Protein AF-A0A960JD11-F1 (afdb_monomer_lite)

pLDDT: mean 75.94, std 15.37, range [38.12, 97.06]

Foldseek 3Di:
DVLCVVLVHDPVRVVLQVVQWDWDDDPPDPDIDTAGDDPDLVSRLVSSQSVVVVVPPPPDQPFPADDPVLVVVLVVLVVLLVVLVVVLVVLCVPVVCVCLVVVVVVLVVVVVVLVVVLVVLVVLLVVLVVQLVVLVVVLVPADPDDDPDVCQVVVLVVLVVVLVVLVVVLVVVVVPDPCPDPVNVVSVVVNVLSVVLNVCCVPPVDRSVVVSVVVNVVSVVSSVVSVVSNVVSVVVSVVSVVVVVVSVVVVVVSVVSVVSSVVSVVSNVVSVVSSVVSCVVGRPDDDDPPPDDDPDRRGRDDDPPCVVVVVVVVVVVVVVVVVVVVVVVVVVDDDPDDPVVVCVVPVDDDPDDDDDDDDDDD

Sequence (362 aa):
QRVSAALGLGAEGVSRLAQDLRVAAIPESSLISIELEDEDAQFAAGAVKTVSDFYLRPPAPQTKPLSEDERAEVEVYQKMLEAAREELTQMESESGLKGLAGERNSSDSRASELESEQASIERHVRDAETRLNLLERQAAELPSNVGPRAADRALAERLRALSYELQRQRNGLLTRYEASDPLVRELDLRLSATKEALDRSEVSGGSLAGAVSALHSEIDEQQLLAQADLSRWRTRERELGKAQDALSSKQSRLRRVADRRAELENTISTAEQRLEMLRGAGGIPAAPKLNISVIEPARALPIDRQKPLLYGFAALFALCAALIAALVRDESKKPVAYVADIAAATGAPVLCLAEETHSHVS

Structure (mmCIF, N/CA/C/O backbone):
data_AF-A0A960JD11-F1
#
_entry.id   AF-A0A960JD11-F1
#
loop_
_atom_site.group_PDB
_atom_site.id
_atom_site.type_symbol
_atom_site.label_atom_id
_atom_site.label_alt_id
_atom_site.label_comp_id
_atom_site.label_asym_id
_atom_site.label_entity_id
_atom_site.label_seq_id
_atom_site.pdbx_PDB_ins_code
_atom_site.Cartn_x
_atom_site.Cartn_y
_atom_site.Cartn_z
_atom_site.occupancy
_atom_site.B_iso_or_equiv
_atom_site.auth_seq_id
_atom_site.auth_comp_id
_atom_site.auth_asym_id
_atom_site.auth_atom_id
_atom_site.pdbx_PDB_model_num
ATOM 1 N N . GLN A 1 1 ? -34.621 8.152 63.090 1.00 47.97 1 GLN A N 1
ATOM 2 C CA . GLN A 1 1 ? -35.849 7.322 63.119 1.00 47.97 1 GLN A CA 1
ATOM 3 C C . GLN A 1 1 ? -35.580 5.825 62.926 1.00 47.97 1 GLN A C 1
ATOM 5 O O . GLN A 1 1 ? -35.947 5.056 63.801 1.00 47.97 1 GLN A O 1
ATOM 10 N N . ARG A 1 2 ? -34.927 5.367 61.843 1.00 54.78 2 ARG A N 1
ATOM 11 C CA . ARG A 1 2 ? -34.589 3.929 61.688 1.00 54.78 2 ARG A CA 1
ATOM 12 C C . ARG A 1 2 ? -33.439 3.465 62.592 1.00 54.78 2 ARG A C 1
ATOM 14 O O . ARG A 1 2 ? -33.549 2.424 63.224 1.00 54.78 2 ARG A O 1
ATOM 21 N N . VAL A 1 3 ? -32.394 4.284 62.717 1.00 59.31 3 VAL A N 1
ATOM 22 C CA . VAL A 1 3 ? -31.265 4.046 63.637 1.00 59.31 3 VAL A CA 1
ATOM 23 C C . VAL A 1 3 ? -31.723 4.054 65.102 1.00 59.31 3 VAL A C 1
ATOM 25 O O . VAL A 1 3 ? -31.354 3.179 65.872 1.00 59.31 3 VAL A O 1
ATOM 28 N N . SER A 1 4 ? -32.616 4.976 65.474 1.00 56.97 4 SER A N 1
ATOM 29 C CA . SER A 1 4 ? -33.160 5.067 66.836 1.00 56.97 4 SER A CA 1
ATOM 30 C C . SER A 1 4 ? -34.003 3.857 67.247 1.00 56.97 4 SER A C 1
ATOM 32 O O . SER A 1 4 ? -33.973 3.473 68.408 1.00 56.97 4 SER A O 1
ATOM 34 N N . ALA A 1 5 ? -34.710 3.229 66.300 1.00 61.62 5 ALA A N 1
ATOM 35 C CA . ALA A 1 5 ? -35.448 1.991 66.553 1.00 61.62 5 ALA A CA 1
ATOM 36 C C . ALA A 1 5 ? -34.512 0.783 66.754 1.00 61.62 5 ALA A C 1
ATOM 38 O O . ALA A 1 5 ? -34.803 -0.078 67.575 1.00 61.62 5 ALA A O 1
ATOM 39 N N . ALA A 1 6 ? -33.379 0.738 66.043 1.00 61.34 6 ALA A N 1
ATOM 40 C CA . ALA A 1 6 ? -32.369 -0.313 66.198 1.00 61.34 6 ALA A CA 1
ATOM 41 C C . ALA A 1 6 ? -31.577 -0.194 67.515 1.00 61.34 6 ALA A C 1
ATOM 43 O O . ALA A 1 6 ? -31.144 -1.204 68.058 1.00 61.34 6 ALA A O 1
ATOM 44 N N . LEU A 1 7 ? -31.425 1.027 68.035 1.00 65.19 7 LEU A N 1
ATOM 45 C CA . LEU A 1 7 ? -30.743 1.318 69.302 1.00 65.19 7 LEU A CA 1
ATOM 46 C C . LEU A 1 7 ? -31.689 1.344 70.520 1.00 65.19 7 LEU A C 1
ATOM 48 O O . LEU A 1 7 ? -31.234 1.589 71.631 1.00 65.19 7 LEU A O 1
ATOM 52 N N . GLY A 1 8 ? -32.998 1.120 70.334 1.00 67.25 8 GLY A N 1
ATOM 53 C CA . GLY A 1 8 ? -33.982 1.130 71.426 1.00 67.25 8 GLY A CA 1
ATOM 54 C C . GLY A 1 8 ? -34.197 2.502 72.086 1.00 67.25 8 GLY A C 1
ATOM 55 O O . GLY A 1 8 ? -34.618 2.569 73.238 1.00 67.25 8 GLY A O 1
ATOM 56 N N . LEU A 1 9 ? -33.903 3.599 71.381 1.00 69.19 9 LEU A N 1
ATOM 57 C CA . LEU A 1 9 ? -33.915 4.954 71.938 1.00 69.19 9 LEU A CA 1
ATOM 58 C C . LEU A 1 9 ? -35.305 5.601 71.851 1.00 69.19 9 LEU A C 1
ATOM 60 O O . LEU A 1 9 ? -35.918 5.647 70.782 1.00 69.19 9 LEU A O 1
ATOM 64 N N . GLY A 1 10 ? -35.773 6.167 72.970 1.00 72.62 10 GLY A N 1
ATOM 65 C CA . GLY A 1 10 ? -36.945 7.051 73.015 1.00 72.62 10 GLY A CA 1
ATOM 66 C C . GLY A 1 10 ? -36.685 8.417 72.360 1.00 72.62 10 GLY A C 1
ATOM 67 O O . GLY A 1 10 ? -35.551 8.737 72.009 1.00 72.62 10 GLY A O 1
ATOM 68 N N . ALA A 1 11 ? -37.723 9.250 72.210 1.00 66.81 11 ALA A N 1
ATOM 69 C CA . ALA A 1 11 ? -37.648 10.534 71.494 1.00 66.81 11 ALA A CA 1
ATOM 70 C C . ALA A 1 11 ? -36.543 11.483 72.011 1.00 66.81 11 ALA A C 1
ATOM 72 O O . ALA A 1 11 ? -35.857 12.117 71.211 1.00 66.81 11 ALA A O 1
ATOM 73 N N . GLU A 1 12 ? -36.315 11.522 73.326 1.00 64.94 12 GLU A N 1
ATOM 74 C CA . GLU A 1 12 ? -35.235 12.308 73.942 1.00 64.94 12 GLU A CA 1
ATOM 75 C C . GLU A 1 12 ? -33.840 11.767 73.593 1.00 64.94 12 GLU A C 1
ATOM 77 O O . GLU A 1 12 ? -32.936 12.543 73.285 1.00 64.94 12 GLU A O 1
ATOM 82 N N . GLY A 1 13 ? -33.676 10.440 73.550 1.00 66.81 13 GLY A N 1
ATOM 83 C CA . GLY A 1 13 ? -32.426 9.789 73.147 1.00 66.81 13 GLY A CA 1
ATOM 84 C C . GLY A 1 13 ? -32.084 10.023 71.674 1.00 66.81 13 GLY A C 1
ATOM 85 O O . GLY A 1 13 ? -30.916 10.146 71.324 1.00 66.81 13 GLY A O 1
ATOM 86 N N . VAL A 1 14 ? -33.093 10.169 70.807 1.00 68.94 14 VAL A N 1
ATOM 87 C CA . VAL A 1 14 ? -32.881 10.552 69.398 1.00 68.94 14 VAL A CA 1
ATOM 88 C C . VAL A 1 14 ? -32.401 11.995 69.275 1.00 68.94 14 VAL A C 1
ATOM 90 O O . VAL A 1 14 ? -31.544 12.277 68.442 1.00 68.94 14 VAL A O 1
ATOM 93 N N . SER A 1 15 ? -32.948 12.902 70.088 1.00 67.81 15 SER A N 1
ATOM 94 C CA . SER A 1 15 ? -32.557 14.312 70.060 1.00 67.81 15 SER A CA 1
ATOM 95 C C . SER A 1 15 ? -31.131 14.520 70.564 1.00 67.81 15 SER A C 1
ATOM 97 O O . SER A 1 15 ? -30.411 15.313 69.969 1.00 67.81 15 SER A O 1
ATOM 99 N N . ARG A 1 16 ? -30.715 13.801 71.616 1.00 70.00 16 ARG A N 1
ATOM 100 C CA . ARG A 1 16 ? -29.328 13.832 72.111 1.00 70.00 16 ARG A CA 1
ATOM 101 C C . ARG A 1 16 ? -28.357 13.248 71.092 1.00 70.00 16 ARG A C 1
ATOM 103 O O . ARG A 1 16 ? -27.430 13.927 70.676 1.00 70.00 16 ARG A O 1
ATOM 110 N N . LEU A 1 17 ? -28.671 12.068 70.550 1.00 73.06 17 LEU A N 1
ATOM 111 C CA . LEU A 1 17 ? -27.873 11.454 69.486 1.00 73.06 17 LEU A CA 1
ATOM 112 C C . LEU A 1 17 ? -27.692 12.389 68.278 1.00 73.06 17 LEU A C 1
ATOM 114 O O . LEU A 1 17 ? -26.621 12.427 67.691 1.00 73.06 17 LEU A O 1
ATOM 118 N N . ALA A 1 18 ? -28.721 13.146 67.891 1.00 72.81 18 ALA A N 1
ATOM 119 C CA . ALA A 1 18 ? -28.628 14.091 66.777 1.00 72.81 18 ALA A CA 1
ATOM 120 C C . ALA A 1 18 ? -27.799 15.349 67.093 1.00 72.81 18 ALA A C 1
ATOM 122 O O . ALA A 1 18 ? -27.293 15.976 66.167 1.00 72.81 18 ALA A O 1
ATOM 123 N N . GLN A 1 19 ? -27.693 15.736 68.366 1.00 75.31 19 GLN A N 1
ATOM 124 C CA . GLN A 1 19 ? -26.883 16.875 68.809 1.00 75.31 19 GLN A CA 1
ATOM 125 C C . GLN A 1 19 ? -25.402 16.502 68.938 1.00 75.31 19 GLN A C 1
ATOM 127 O O . GLN A 1 19 ? -24.545 17.306 68.574 1.00 75.31 19 GLN A O 1
ATOM 132 N N . ASP A 1 20 ? -25.120 15.279 69.391 1.00 78.81 20 ASP A N 1
ATOM 133 C CA . ASP A 1 20 ? -23.766 14.831 69.731 1.00 78.81 20 ASP A CA 1
ATOM 134 C C . ASP A 1 20 ? -23.073 14.053 68.594 1.00 78.81 20 ASP A C 1
ATOM 136 O O . ASP A 1 20 ? -21.859 13.843 68.624 1.00 78.81 20 ASP A O 1
ATOM 140 N N . LEU A 1 21 ? -23.820 13.650 67.558 1.00 80.00 21 LEU A N 1
ATOM 141 C CA . LEU A 1 21 ? -23.272 13.039 66.346 1.00 80.00 21 LEU A CA 1
ATOM 142 C C . LEU A 1 21 ? -22.717 14.113 65.401 1.00 80.00 21 LEU A C 1
ATOM 144 O O . LEU A 1 21 ? -23.467 14.893 64.810 1.00 80.00 21 LEU A O 1
ATOM 148 N N . ARG A 1 22 ? -21.403 14.099 65.177 1.00 79.19 22 ARG A N 1
ATOM 149 C CA . ARG A 1 22 ? -20.727 14.956 64.197 1.00 79.19 22 ARG A CA 1
ATOM 150 C C . ARG A 1 22 ? -20.380 14.161 62.946 1.00 79.19 22 ARG A C 1
ATOM 152 O O . ARG A 1 22 ? -19.735 13.119 63.014 1.00 79.19 22 ARG A O 1
ATOM 159 N N . VAL A 1 23 ? -20.791 14.682 61.792 1.00 78.31 23 VAL A N 1
ATOM 160 C CA . VAL A 1 23 ? -20.441 14.138 60.475 1.00 78.31 23 VAL A CA 1
ATOM 161 C C . VAL A 1 23 ? -19.699 15.220 59.705 1.00 78.31 23 VAL A C 1
ATOM 163 O O . VAL A 1 23 ? -20.274 16.267 59.407 1.00 78.31 23 VAL A O 1
ATOM 166 N N . ALA A 1 24 ? -18.426 14.983 59.396 1.00 79.88 24 ALA A N 1
ATOM 167 C CA . ALA A 1 24 ? -17.574 15.942 58.698 1.00 79.88 24 ALA A CA 1
ATOM 168 C C . ALA A 1 24 ? -16.906 15.293 57.482 1.00 79.88 24 ALA A C 1
ATOM 170 O O . ALA A 1 24 ? -16.377 14.186 57.563 1.00 79.88 24 ALA A O 1
ATOM 171 N N . ALA A 1 25 ? -16.913 15.995 56.349 1.00 75.88 25 ALA A N 1
ATOM 172 C CA . ALA A 1 25 ? -16.107 15.616 55.195 1.00 75.88 25 ALA A CA 1
ATOM 173 C C . ALA A 1 25 ? -14.662 16.063 55.432 1.00 75.88 25 ALA A C 1
ATOM 175 O O . ALA A 1 25 ? -14.428 17.212 55.815 1.00 75.88 25 ALA A O 1
ATOM 176 N N . ILE A 1 26 ? -13.700 15.172 55.203 1.00 73.81 26 ILE A N 1
ATOM 177 C CA . ILE A 1 26 ? -12.286 15.521 55.323 1.00 73.81 26 ILE A CA 1
ATOM 178 C C . ILE A 1 26 ? -11.877 16.230 54.021 1.00 73.81 26 ILE A C 1
ATOM 180 O O . ILE A 1 26 ? -11.926 15.596 52.959 1.00 73.81 26 ILE A O 1
ATOM 184 N N . PRO A 1 27 ? -11.501 17.525 54.064 1.00 64.75 27 PRO A N 1
ATOM 185 C CA . PRO A 1 27 ? -11.130 18.272 52.867 1.00 64.75 27 PRO A CA 1
ATOM 186 C C . PRO A 1 27 ? -9.996 17.564 52.114 1.00 64.75 27 PRO A C 1
ATOM 188 O O . PRO A 1 27 ? -9.120 16.961 52.726 1.00 64.75 27 PRO A O 1
ATOM 191 N N . GLU A 1 28 ? -10.049 17.619 50.781 1.00 64.56 28 GLU A N 1
ATOM 192 C CA . GLU A 1 28 ? -9.086 16.973 49.869 1.00 64.56 28 GLU A CA 1
ATOM 193 C C . GLU A 1 28 ? -9.071 15.431 49.894 1.00 64.56 28 GLU A C 1
ATOM 195 O O . GLU A 1 28 ? -8.178 14.806 49.322 1.00 64.56 28 GLU A O 1
ATOM 200 N N . SER A 1 29 ? -10.085 14.788 50.481 1.00 62.06 29 SER A N 1
ATOM 201 C CA . SER A 1 29 ? -10.226 13.329 50.453 1.00 62.06 29 SER A CA 1
ATOM 202 C C . SER A 1 29 ? -11.668 12.884 50.189 1.00 62.06 29 SER A C 1
ATOM 204 O O . SER A 1 29 ? -12.620 13.630 50.404 1.00 62.06 29 SER A O 1
ATOM 206 N N . SER A 1 30 ? -11.847 11.638 49.746 1.00 60.62 30 SER A N 1
ATOM 207 C CA . SER A 1 30 ? -13.160 10.988 49.608 1.00 60.62 30 SER A CA 1
ATOM 208 C C . SER A 1 30 ? -13.667 10.375 50.925 1.00 60.62 30 SER A C 1
ATOM 210 O O . SER A 1 30 ? -14.479 9.449 50.903 1.00 60.62 30 SER A O 1
ATOM 212 N N . LEU A 1 31 ? -13.170 10.856 52.073 1.00 71.62 31 LEU A N 1
ATOM 213 C CA . LEU A 1 31 ? -13.439 10.297 53.397 1.00 71.62 31 LEU A CA 1
ATOM 214 C C . LEU A 1 31 ? -14.442 11.143 54.185 1.00 71.62 31 LEU A C 1
ATOM 216 O O . LEU A 1 31 ? -14.407 12.375 54.172 1.00 71.62 31 LEU A O 1
ATOM 220 N N . ILE A 1 32 ? -15.314 10.451 54.916 1.00 74.62 32 ILE A N 1
ATOM 221 C CA . ILE A 1 32 ? -16.291 11.040 55.831 1.00 74.62 32 ILE A CA 1
ATOM 222 C C . ILE A 1 32 ? -15.932 10.564 57.241 1.00 74.62 32 ILE A C 1
ATOM 224 O O . ILE A 1 32 ? -15.866 9.357 57.474 1.00 74.62 32 ILE A O 1
ATOM 228 N N . SER A 1 33 ? -15.699 11.501 58.163 1.00 77.19 33 SER A N 1
ATOM 229 C CA . SER A 1 33 ? -15.552 11.209 59.592 1.00 77.19 33 SER A CA 1
ATOM 230 C C . SER A 1 33 ? -16.925 11.215 60.261 1.00 77.19 33 SER A C 1
ATOM 232 O O . SER A 1 33 ? -17.736 12.114 60.013 1.00 77.19 33 SER A O 1
ATOM 234 N N . ILE A 1 34 ? -17.179 10.207 61.095 1.00 80.25 34 ILE A N 1
ATOM 235 C CA . ILE A 1 34 ? -18.380 10.086 61.922 1.00 80.25 34 ILE A CA 1
ATOM 236 C C . ILE A 1 34 ? -17.917 9.920 63.367 1.00 80.25 34 ILE A C 1
ATOM 238 O O . ILE A 1 34 ? -17.328 8.900 63.721 1.00 80.25 34 ILE A O 1
ATOM 242 N N . GLU A 1 35 ? -18.209 10.916 64.193 1.00 79.50 35 GLU A N 1
ATOM 243 C CA . GLU A 1 35 ? -17.818 10.970 65.600 1.00 79.50 35 GLU A CA 1
ATOM 244 C C . GLU A 1 35 ? -19.066 11.104 66.473 1.00 79.50 35 GLU A C 1
ATOM 246 O O . GLU A 1 35 ? -20.000 11.830 66.129 1.00 79.50 35 GLU A O 1
ATOM 251 N N . LEU A 1 36 ? -19.088 10.394 67.599 1.00 81.25 36 LEU A N 1
ATOM 252 C CA . LEU A 1 36 ? -20.155 10.480 68.591 1.00 81.25 36 LEU A CA 1
ATOM 253 C C . LEU A 1 36 ? -19.536 10.566 69.983 1.00 81.25 36 LEU A C 1
ATOM 255 O O . LEU A 1 36 ? -18.779 9.679 70.382 1.00 81.25 36 LEU A O 1
ATOM 259 N N . GLU A 1 37 ? -19.877 11.626 70.708 1.00 76.12 37 GLU A N 1
ATOM 260 C CA . GLU A 1 37 ? -19.499 11.819 72.107 1.00 76.12 37 GLU A CA 1
ATOM 261 C C . GLU A 1 37 ? -20.655 11.331 73.004 1.00 76.12 37 GLU A C 1
ATOM 263 O O . GLU A 1 37 ? -21.775 11.813 72.874 1.00 76.12 37 GLU A O 1
ATOM 268 N N . ASP A 1 38 ? -20.411 10.362 73.896 1.00 78.00 38 ASP A N 1
ATOM 269 C CA . ASP A 1 38 ? -21.402 9.866 74.871 1.00 78.00 38 ASP A CA 1
ATOM 270 C C . ASP A 1 38 ? -20.711 9.472 76.190 1.00 78.00 38 ASP A C 1
ATOM 272 O O . ASP A 1 38 ? -19.533 9.112 76.192 1.00 78.00 38 ASP A O 1
ATOM 276 N N . GLU A 1 39 ? -21.425 9.527 77.319 1.00 73.44 39 GLU A N 1
ATOM 277 C CA . GLU A 1 39 ? -20.901 9.123 78.633 1.00 73.44 39 GLU A CA 1
ATOM 278 C C . GLU A 1 39 ? -20.580 7.620 78.700 1.00 73.44 39 GLU A C 1
ATOM 280 O O . GLU A 1 39 ? -19.666 7.217 79.428 1.00 73.44 39 GLU A O 1
ATOM 285 N N . ASP A 1 40 ? -21.299 6.796 77.930 1.00 74.62 40 ASP A N 1
ATOM 286 C CA . ASP A 1 40 ? -21.022 5.371 77.774 1.00 74.62 40 ASP A CA 1
ATOM 287 C C . ASP A 1 40 ? -20.256 5.101 76.468 1.00 74.62 40 ASP A C 1
ATOM 289 O O . ASP A 1 40 ? -20.799 5.078 75.359 1.00 74.62 40 ASP A O 1
ATOM 293 N N . ALA A 1 41 ? -18.960 4.822 76.610 1.00 71.62 41 ALA A N 1
ATOM 294 C CA . ALA A 1 41 ? -18.073 4.537 75.488 1.00 71.62 41 ALA A CA 1
ATOM 295 C C . ALA A 1 41 ? -18.493 3.286 74.684 1.00 71.62 41 ALA A C 1
ATOM 297 O O . ALA A 1 41 ? -18.215 3.205 73.483 1.00 71.62 41 ALA A O 1
ATOM 298 N N . GLN A 1 42 ? -19.168 2.311 75.310 1.00 73.88 42 GLN A N 1
ATOM 299 C CA . GLN A 1 42 ? -19.677 1.129 74.606 1.00 73.88 42 GLN A CA 1
ATOM 300 C C . GLN A 1 42 ? -20.906 1.476 73.765 1.00 73.88 42 GLN A C 1
ATOM 302 O O . GLN A 1 42 ? -21.029 1.009 72.628 1.00 73.88 42 GLN A O 1
ATOM 307 N N . PHE A 1 43 ? -21.779 2.334 74.294 1.00 77.19 43 PHE A N 1
ATOM 308 C CA . PHE A 1 43 ? -22.935 2.845 73.571 1.00 77.19 43 PHE A CA 1
ATOM 309 C C . PHE A 1 43 ? -22.515 3.707 72.375 1.00 77.19 43 PHE A C 1
ATOM 311 O O . PHE A 1 43 ? -22.998 3.464 71.269 1.00 77.19 43 PHE A O 1
ATOM 318 N N . ALA A 1 44 ? -21.554 4.624 72.548 1.00 75.19 44 ALA A N 1
ATOM 319 C CA . ALA A 1 44 ? -21.030 5.451 71.458 1.00 75.19 44 ALA A CA 1
ATOM 320 C C . ALA A 1 44 ? -20.488 4.598 70.298 1.00 75.19 44 ALA A C 1
ATOM 322 O O . ALA A 1 44 ? -20.872 4.778 69.140 1.00 75.19 44 ALA A O 1
ATOM 323 N N . ALA A 1 45 ? -19.652 3.600 70.608 1.00 75.00 45 ALA A N 1
ATOM 324 C CA . ALA A 1 45 ? -19.105 2.691 69.605 1.00 75.00 45 ALA A CA 1
ATOM 325 C C . ALA A 1 45 ? -20.201 1.861 68.911 1.00 75.00 45 ALA A C 1
ATOM 327 O O . ALA A 1 45 ? -20.168 1.681 67.691 1.00 75.00 45 ALA A O 1
ATOM 328 N N . GLY A 1 46 ? -21.196 1.383 69.666 1.00 76.94 46 GLY A N 1
ATOM 329 C CA . GLY A 1 46 ? -22.342 0.647 69.128 1.00 76.94 46 GLY A CA 1
ATOM 330 C C . GLY A 1 46 ? -23.236 1.502 68.224 1.00 76.94 46 GLY A C 1
ATOM 331 O O . GLY A 1 46 ? -23.669 1.041 67.163 1.00 76.94 46 GLY A O 1
ATOM 332 N N . ALA A 1 47 ? -23.470 2.758 68.596 1.00 79.31 47 ALA A N 1
ATOM 333 C CA . ALA A 1 47 ? -24.268 3.706 67.835 1.00 79.31 47 ALA A CA 1
ATOM 334 C C . ALA A 1 47 ? -23.568 4.125 66.535 1.00 79.31 47 ALA A C 1
ATOM 336 O O . ALA A 1 47 ? -24.187 4.029 65.475 1.00 79.31 47 ALA A O 1
ATOM 337 N N . VAL A 1 48 ? -22.277 4.479 66.574 1.00 81.31 48 VAL A N 1
ATOM 338 C CA . VAL A 1 48 ? -21.492 4.793 65.362 1.00 81.31 48 VAL A CA 1
ATOM 339 C C . VAL A 1 48 ? -21.422 3.584 64.438 1.00 81.31 48 VAL A C 1
ATOM 341 O O . VAL A 1 48 ? -21.670 3.719 63.244 1.00 81.31 48 VAL A O 1
ATOM 344 N N . LYS A 1 49 ? -21.181 2.381 64.974 1.00 80.19 49 LYS A N 1
ATOM 345 C CA . LYS A 1 49 ? -21.213 1.145 64.182 1.00 80.19 49 LYS A CA 1
ATOM 346 C C . LYS A 1 49 ? -22.564 0.949 63.494 1.00 80.19 49 LYS A C 1
ATOM 348 O O . LYS A 1 49 ? -22.605 0.677 62.303 1.00 80.19 49 LYS A O 1
ATOM 353 N N . THR A 1 50 ? -23.662 1.146 64.218 1.00 80.06 50 THR A N 1
ATOM 354 C CA . THR A 1 50 ? -25.016 1.013 63.665 1.00 80.06 50 THR A CA 1
ATOM 355 C C . THR A 1 50 ? -25.279 2.053 62.574 1.00 80.06 50 THR A C 1
ATOM 357 O O . THR A 1 50 ? -25.849 1.722 61.537 1.00 80.06 50 THR A O 1
ATOM 360 N N . VAL A 1 51 ? -24.850 3.304 62.770 1.00 80.38 51 VAL A N 1
ATOM 361 C CA . VAL A 1 51 ? -24.953 4.369 61.759 1.00 80.38 51 VAL A CA 1
ATOM 362 C C . VAL A 1 51 ? -24.144 4.012 60.510 1.00 80.38 51 VAL A C 1
ATOM 364 O O . VAL A 1 51 ? -24.686 4.080 59.407 1.00 80.38 51 VAL A O 1
ATOM 367 N N . SER A 1 52 ? -22.900 3.564 60.678 1.00 75.56 52 SER A N 1
ATOM 368 C CA . SER A 1 52 ? -22.038 3.107 59.586 1.00 75.56 52 SER A CA 1
ATOM 369 C C . SER A 1 52 ? -22.650 1.920 58.844 1.00 75.56 52 SER A C 1
ATOM 371 O O . SER A 1 52 ? -22.757 1.962 57.624 1.00 75.56 52 SER A O 1
ATOM 373 N N . ASP A 1 53 ? -23.158 0.909 59.549 1.00 75.88 53 ASP A N 1
ATOM 374 C CA . ASP A 1 53 ? -23.818 -0.258 58.948 1.00 75.88 53 ASP A CA 1
ATOM 375 C C . ASP A 1 53 ? -25.088 0.134 58.167 1.00 75.88 53 ASP A C 1
ATOM 377 O O . ASP A 1 53 ? -25.389 -0.445 57.122 1.00 75.88 53 ASP A O 1
ATOM 381 N N . PHE A 1 54 ? -25.833 1.144 58.631 1.00 71.94 54 PHE A N 1
ATOM 382 C CA . PHE A 1 54 ? -26.976 1.699 57.896 1.00 71.94 54 PHE A CA 1
ATOM 383 C C . PHE A 1 54 ? -26.566 2.510 56.663 1.00 71.94 54 PHE A C 1
ATOM 385 O O . PHE A 1 54 ? -27.319 2.517 55.691 1.00 71.94 54 PHE A O 1
ATOM 392 N N . TYR A 1 55 ? -25.414 3.182 56.694 1.00 67.88 55 TYR A N 1
ATOM 393 C CA . TYR A 1 55 ? -24.889 3.959 55.568 1.00 67.88 55 TYR A CA 1
ATOM 394 C C . TYR A 1 55 ? -24.243 3.065 54.499 1.00 67.88 55 TYR A C 1
ATOM 396 O O . TYR A 1 55 ? -24.337 3.342 53.307 1.00 67.88 55 TYR A O 1
ATOM 404 N N . LEU A 1 56 ? -23.634 1.957 54.926 1.00 68.19 56 LEU A N 1
ATOM 405 C CA . LEU A 1 56 ? -23.090 0.907 54.061 1.00 68.19 56 LEU A CA 1
ATOM 406 C C . LEU A 1 56 ? -24.176 -0.003 53.494 1.00 68.19 56 LEU A C 1
ATOM 408 O O . LEU A 1 56 ? -23.945 -0.701 52.505 1.00 68.19 56 LEU A O 1
ATOM 412 N N . ARG A 1 57 ? -25.363 -0.028 54.115 1.00 61.56 57 ARG A N 1
ATOM 413 C CA . ARG A 1 57 ? -26.499 -0.751 53.556 1.00 61.56 57 ARG A CA 1
ATOM 414 C C . ARG A 1 57 ? -26.831 -0.103 52.208 1.00 61.56 57 ARG A C 1
ATOM 416 O O . ARG A 1 57 ? -27.133 1.090 52.185 1.00 61.56 57 ARG A O 1
ATOM 423 N N . PRO A 1 58 ? -26.809 -0.862 51.096 1.00 56.84 58 PRO A N 1
ATOM 424 C CA . PRO A 1 58 ? -27.165 -0.316 49.796 1.00 56.84 58 PRO A CA 1
ATOM 425 C C . PRO A 1 58 ? -28.541 0.349 49.910 1.00 56.84 58 PRO A C 1
ATOM 427 O O . PRO A 1 58 ? -29.432 -0.233 50.550 1.00 56.84 58 PRO A O 1
ATOM 430 N N . PRO A 1 59 ? -28.724 1.569 49.366 1.00 54.16 59 PRO A N 1
ATOM 431 C CA . PRO A 1 59 ? -30.013 2.234 49.420 1.00 54.16 59 PRO A CA 1
ATOM 432 C C . PRO A 1 59 ? -31.057 1.260 48.883 1.00 54.16 59 PRO A C 1
ATOM 434 O O . PRO A 1 59 ? -30.899 0.711 47.791 1.00 54.16 59 PRO A O 1
ATOM 437 N N . ALA A 1 60 ? -32.093 0.990 49.685 1.00 50.53 60 ALA A N 1
ATOM 438 C CA . ALA A 1 60 ? -33.226 0.200 49.223 1.00 50.53 60 ALA A CA 1
ATOM 439 C C . ALA A 1 60 ? -33.682 0.820 47.897 1.00 50.53 60 ALA A C 1
ATOM 441 O O . ALA A 1 60 ? -33.823 2.048 47.868 1.00 50.53 60 ALA A O 1
ATOM 442 N N . PRO A 1 61 ? -33.843 0.032 46.819 1.00 50.12 61 PRO A N 1
ATOM 443 C CA . PRO A 1 61 ? -34.098 0.578 45.501 1.00 50.12 61 PRO A CA 1
ATOM 444 C C . PRO A 1 61 ? -35.356 1.440 45.572 1.00 50.12 61 PRO A C 1
ATOM 446 O O . PRO A 1 61 ? -36.474 0.936 45.605 1.00 50.12 61 PRO A O 1
ATOM 449 N N . GLN A 1 62 ? -35.183 2.762 45.596 1.00 50.62 62 GLN A N 1
ATOM 450 C CA . GLN A 1 62 ? -36.231 3.695 45.207 1.00 50.62 62 GLN A CA 1
ATOM 451 C C . GLN A 1 62 ? -36.265 3.690 43.678 1.00 50.62 62 GLN A C 1
ATOM 453 O O . GLN A 1 62 ? -36.027 4.688 43.011 1.00 50.62 62 GLN A O 1
ATOM 458 N N . THR A 1 63 ? -36.486 2.505 43.114 1.00 53.34 63 THR A N 1
ATOM 459 C CA . THR A 1 63 ? -36.793 2.302 41.711 1.00 53.34 63 THR A CA 1
ATOM 460 C C . THR A 1 63 ? -38.166 2.898 41.484 1.00 53.34 63 THR A C 1
ATOM 462 O O . THR A 1 63 ? -39.177 2.266 41.803 1.00 53.34 63 THR A O 1
ATOM 465 N N . LYS A 1 64 ? -38.231 4.106 40.922 1.00 58.34 64 LYS A N 1
ATOM 466 C CA . LYS A 1 64 ? -39.416 4.440 40.140 1.00 58.34 64 LYS A CA 1
ATOM 467 C C . LYS A 1 64 ? -39.493 3.360 39.051 1.00 58.34 64 LYS A C 1
ATOM 469 O O . LYS A 1 64 ? -38.486 3.144 38.374 1.00 58.34 64 LYS A O 1
ATOM 474 N N . PRO A 1 65 ? -40.594 2.600 38.942 1.00 62.38 65 PRO A N 1
ATOM 475 C CA . PRO A 1 65 ? -40.713 1.636 37.864 1.00 62.38 65 PRO A CA 1
ATOM 476 C C . PRO A 1 65 ? -40.563 2.401 36.549 1.00 62.38 65 PRO A C 1
ATOM 478 O O . PRO A 1 65 ? -41.243 3.412 36.366 1.00 62.38 65 PRO A O 1
ATOM 481 N N . LEU A 1 66 ? -39.661 1.927 35.683 1.00 68.44 66 LEU A N 1
ATOM 482 C CA . LEU A 1 66 ? -39.522 2.430 34.316 1.00 68.44 66 LEU A CA 1
ATOM 483 C C . LEU A 1 66 ? -40.913 2.540 33.691 1.00 68.44 66 LEU A C 1
ATOM 485 O O . LEU A 1 66 ? -41.723 1.608 33.851 1.00 68.44 66 LEU A O 1
ATOM 489 N N . SER A 1 67 ? -41.173 3.656 33.012 1.00 78.25 67 SER A N 1
ATOM 490 C CA . SER A 1 67 ? -42.385 3.816 32.213 1.00 78.25 67 SER A CA 1
ATOM 491 C C . SER A 1 67 ? -42.435 2.748 31.115 1.00 78.25 67 SER A C 1
ATOM 493 O O . SER A 1 67 ? -41.432 2.110 30.793 1.00 78.25 67 SER A O 1
ATOM 495 N N . GLU A 1 68 ? -43.618 2.506 30.555 1.00 81.44 68 GLU A N 1
ATOM 496 C CA . GLU A 1 68 ? -43.774 1.550 29.453 1.00 81.44 68 GLU A CA 1
ATOM 497 C C . GLU A 1 68 ? -42.901 1.943 28.244 1.00 81.44 68 GLU A C 1
ATOM 499 O O . GLU A 1 68 ? -42.233 1.084 27.669 1.00 81.44 68 GLU A O 1
ATOM 504 N N . ASP A 1 69 ? -42.789 3.249 27.975 1.00 82.62 69 ASP A N 1
ATOM 505 C CA . ASP A 1 69 ? -41.915 3.816 26.941 1.00 82.62 69 ASP A CA 1
ATOM 506 C C . ASP A 1 69 ? -40.427 3.559 27.227 1.00 82.62 69 ASP A C 1
ATOM 508 O O . ASP A 1 69 ? -39.692 3.115 26.348 1.00 82.62 69 ASP A O 1
ATOM 512 N N . GLU A 1 70 ? -39.973 3.773 28.468 1.00 81.88 70 GLU A N 1
ATOM 513 C CA . GLU A 1 70 ? -38.575 3.536 28.854 1.00 81.88 70 GLU A CA 1
ATOM 514 C C . GLU A 1 70 ? -38.220 2.041 28.810 1.00 81.88 70 GLU A C 1
ATOM 516 O O . GLU A 1 70 ? -37.096 1.679 28.464 1.00 81.88 70 GLU A O 1
ATOM 521 N N . ARG A 1 71 ? -39.165 1.146 29.129 1.00 83.88 71 ARG A N 1
ATOM 522 C CA . ARG A 1 71 ? -38.960 -0.310 29.006 1.00 83.88 71 ARG A CA 1
ATOM 523 C C . ARG A 1 71 ? -38.829 -0.739 27.551 1.00 83.88 71 ARG A C 1
ATOM 525 O O . ARG A 1 71 ? -37.934 -1.524 27.242 1.00 83.88 71 ARG A O 1
ATOM 532 N N . ALA A 1 72 ? -39.691 -0.218 26.680 1.00 87.12 72 ALA A N 1
ATOM 533 C CA . ALA A 1 72 ? -39.597 -0.461 25.246 1.00 87.12 72 ALA A CA 1
ATOM 534 C C . ALA A 1 72 ? -38.262 0.063 24.690 1.00 87.12 72 ALA A C 1
ATOM 536 O O . ALA A 1 72 ? -37.601 -0.626 23.915 1.00 87.12 72 ALA A O 1
ATOM 537 N N . GLU A 1 73 ? -37.817 1.238 25.143 1.00 88.50 73 GLU A N 1
ATOM 538 C CA . GLU A 1 73 ? -36.530 1.818 24.758 1.00 88.50 73 GLU A CA 1
ATOM 539 C C . GLU A 1 73 ? -35.344 0.942 25.208 1.00 88.50 73 GLU A C 1
ATOM 541 O O . GLU A 1 73 ? -34.452 0.652 24.408 1.00 88.50 73 GLU A O 1
ATOM 546 N N . VAL A 1 74 ? -35.353 0.440 26.450 1.00 87.94 74 VAL A N 1
ATOM 547 C CA . VAL A 1 74 ? -34.332 -0.500 26.950 1.00 87.94 74 VAL A CA 1
ATOM 548 C C . VAL A 1 74 ? -34.269 -1.768 26.097 1.00 87.94 74 VAL A C 1
ATOM 550 O O . VAL A 1 74 ? -33.172 -2.195 25.738 1.00 87.94 74 VAL A O 1
ATOM 553 N N . GLU A 1 75 ? -35.412 -2.361 25.748 1.00 90.06 75 GLU A N 1
ATOM 554 C CA . GLU A 1 75 ? -35.454 -3.580 24.932 1.00 90.06 75 GLU A CA 1
ATOM 555 C C . GLU A 1 75 ? -34.886 -3.345 23.523 1.00 90.06 75 GLU A C 1
ATOM 557 O O . GLU A 1 75 ? -34.139 -4.179 23.005 1.00 90.06 75 GLU A O 1
ATOM 562 N N . VAL A 1 76 ? -35.179 -2.190 22.914 1.00 92.75 76 VAL A N 1
ATOM 563 C CA . VAL A 1 76 ? -34.624 -1.805 21.607 1.00 92.75 76 VAL A CA 1
ATOM 564 C C . VAL A 1 76 ? -33.103 -1.695 21.674 1.00 92.75 76 VAL A C 1
ATOM 566 O O . VAL A 1 76 ? -32.413 -2.322 20.869 1.00 92.75 76 VAL A O 1
ATOM 569 N N . TYR A 1 77 ? -32.561 -0.956 22.645 1.00 90.88 77 TYR A N 1
ATOM 570 C CA . TYR A 1 77 ? -31.110 -0.788 22.755 1.00 90.88 77 TYR A CA 1
ATOM 571 C C . TYR A 1 77 ? -30.386 -2.074 23.159 1.00 90.88 77 TYR A C 1
ATOM 573 O O . TYR A 1 77 ? -29.268 -2.297 22.701 1.00 90.88 77 TYR A O 1
ATOM 581 N N . GLN A 1 78 ? -31.011 -2.945 23.958 1.00 90.56 78 GLN A N 1
ATOM 582 C CA . GLN A 1 78 ? -30.468 -4.273 24.257 1.00 90.56 78 GLN A CA 1
ATOM 583 C C . GLN A 1 78 ? -30.357 -5.126 22.992 1.00 90.56 78 GLN A C 1
ATOM 585 O O . GLN A 1 78 ? -29.277 -5.641 22.713 1.00 90.56 78 GLN A O 1
ATOM 590 N N . LYS A 1 79 ? -31.419 -5.196 22.180 1.00 93.62 79 LYS A N 1
ATOM 591 C CA . LYS A 1 79 ? -31.393 -5.926 20.902 1.00 93.62 79 LYS A CA 1
ATOM 592 C C . LYS A 1 79 ? -30.377 -5.346 19.922 1.00 93.62 79 LYS A C 1
ATOM 594 O O . LYS A 1 79 ? -29.664 -6.102 19.272 1.00 93.62 79 LYS A O 1
ATOM 599 N N . MET A 1 80 ? -30.282 -4.017 19.824 1.00 92.38 80 MET A N 1
ATOM 600 C CA . MET A 1 80 ? -29.272 -3.359 18.984 1.00 92.38 80 MET A CA 1
ATOM 601 C C . MET A 1 80 ? -27.851 -3.713 19.428 1.00 92.38 80 MET A C 1
ATOM 603 O O . MET A 1 80 ? -26.997 -3.989 18.591 1.00 92.38 80 MET A O 1
ATOM 607 N N . LEU A 1 81 ? -27.601 -3.718 20.736 1.00 94.56 81 LEU A N 1
ATOM 608 C CA . LEU A 1 81 ? -26.296 -4.019 21.310 1.00 94.56 81 LEU A CA 1
ATOM 609 C C . LEU A 1 81 ? -25.922 -5.497 21.143 1.00 94.56 81 LEU A C 1
ATOM 611 O O . LEU A 1 81 ? -24.772 -5.794 20.827 1.00 94.56 81 LEU A O 1
ATOM 615 N N . GLU A 1 82 ? -26.871 -6.414 21.318 1.00 94.50 82 GLU A N 1
ATOM 616 C CA . GLU A 1 82 ? -26.673 -7.840 21.038 1.00 94.50 82 GLU A CA 1
ATOM 617 C C . GLU A 1 82 ? -26.364 -8.074 19.557 1.00 94.50 82 GLU A C 1
ATOM 619 O O . GLU A 1 82 ? -25.333 -8.670 19.249 1.00 94.50 82 GLU A O 1
ATOM 624 N N . ALA A 1 83 ? -27.173 -7.518 18.650 1.00 95.06 83 ALA A N 1
ATOM 625 C CA . ALA A 1 83 ? -26.971 -7.653 17.209 1.00 95.06 83 ALA A CA 1
ATOM 626 C C . ALA A 1 83 ? -25.624 -7.068 16.747 1.00 95.06 83 ALA A C 1
ATOM 628 O O . ALA A 1 83 ? -24.895 -7.712 15.997 1.00 95.06 83 ALA A O 1
ATOM 629 N N . ALA A 1 84 ? -25.253 -5.875 17.227 1.00 93.81 84 ALA A N 1
ATOM 630 C CA . ALA A 1 84 ? -23.984 -5.244 16.866 1.00 93.81 84 ALA A CA 1
ATOM 631 C C . ALA A 1 84 ? -22.771 -6.027 17.394 1.00 93.81 84 ALA A C 1
ATOM 633 O O . ALA A 1 84 ? -21.751 -6.125 16.711 1.00 93.81 84 ALA A O 1
ATOM 634 N N . ARG A 1 85 ? -22.868 -6.606 18.600 1.00 93.12 85 ARG A N 1
ATOM 635 C CA . ARG A 1 85 ? -21.811 -7.466 19.156 1.00 93.12 85 ARG A CA 1
ATOM 636 C C . ARG A 1 85 ? -21.702 -8.782 18.400 1.00 93.12 85 ARG A C 1
ATOM 638 O O . ARG A 1 85 ? -20.586 -9.203 18.115 1.00 93.12 85 ARG A O 1
ATOM 645 N N . GLU A 1 86 ? -22.824 -9.408 18.062 1.00 94.38 86 GLU A N 1
ATOM 646 C CA . GLU A 1 86 ? -22.839 -10.637 17.269 1.00 94.38 86 GLU A CA 1
ATOM 647 C C . GLU A 1 86 ? -22.205 -10.399 15.893 1.00 94.38 86 GLU A C 1
ATOM 649 O O . GLU A 1 86 ? -21.267 -11.107 15.524 1.00 94.38 86 GLU A O 1
ATOM 654 N N . GLU A 1 87 ? -22.599 -9.331 15.195 1.00 92.81 87 GLU A N 1
ATOM 655 C CA . GLU A 1 87 ? -22.010 -8.958 13.905 1.00 92.81 87 GLU A CA 1
ATOM 656 C C . GLU A 1 87 ? -20.503 -8.682 14.022 1.00 92.81 87 GLU A C 1
ATOM 658 O O . GLU A 1 87 ? -19.718 -9.147 13.195 1.00 92.81 87 GLU A O 1
ATOM 663 N N . LEU A 1 88 ? -20.065 -7.994 15.082 1.00 90.81 88 LEU A N 1
ATOM 664 C CA . LEU A 1 88 ? -18.645 -7.735 15.323 1.00 90.81 88 LEU A CA 1
ATOM 665 C C . LEU A 1 88 ? -17.864 -9.036 15.562 1.00 90.81 88 LEU A C 1
ATOM 667 O O . LEU A 1 88 ? -16.793 -9.223 14.982 1.00 90.81 88 LEU A O 1
ATOM 671 N N . THR A 1 89 ? -18.411 -9.973 16.342 1.00 89.62 89 THR A N 1
ATOM 672 C CA . THR A 1 89 ? -17.785 -11.292 16.543 1.00 89.62 89 THR A CA 1
ATOM 673 C C . THR A 1 89 ? -17.752 -12.124 15.262 1.00 89.62 89 THR A C 1
ATOM 675 O O . THR A 1 89 ? -16.747 -12.784 14.980 1.00 89.62 89 THR A O 1
ATOM 678 N N . GLN A 1 90 ? -18.805 -12.056 14.443 1.00 89.81 90 GLN A N 1
ATOM 679 C CA . GLN A 1 90 ? -18.856 -12.727 13.151 1.00 89.81 90 GLN A CA 1
ATOM 680 C C . GLN A 1 90 ? -17.795 -12.153 12.209 1.00 89.81 90 GLN A C 1
ATOM 682 O O . GLN A 1 90 ? -17.003 -12.918 11.658 1.00 89.81 90 GLN A O 1
ATOM 687 N N . MET A 1 91 ? -17.682 -10.825 12.113 1.00 87.44 91 MET A N 1
ATOM 688 C CA . MET A 1 91 ? -16.623 -10.161 11.350 1.00 87.44 91 MET A CA 1
ATOM 689 C C . MET A 1 91 ? -15.231 -10.609 11.809 1.00 87.44 91 MET A C 1
ATOM 691 O O . MET A 1 91 ? -14.394 -10.969 10.976 1.00 87.44 91 MET A O 1
ATOM 695 N N . GLU A 1 92 ? -14.969 -10.635 13.118 1.00 84.19 92 GLU A N 1
ATOM 696 C CA . GLU A 1 92 ? -13.686 -11.094 13.664 1.00 84.19 92 GLU A CA 1
ATOM 697 C C . GLU A 1 92 ? -13.364 -12.545 13.280 1.00 84.19 92 GLU A C 1
ATOM 699 O O . GLU A 1 92 ? -12.202 -12.855 12.991 1.00 84.19 92 GLU A O 1
ATOM 704 N N . SER A 1 93 ? -14.381 -13.411 13.232 1.00 83.69 93 SER A N 1
ATOM 705 C CA . SER A 1 93 ? -14.243 -14.823 12.862 1.00 83.69 93 SER A CA 1
ATOM 706 C C . SER A 1 93 ? -14.043 -15.047 11.357 1.00 83.69 93 SER A C 1
ATOM 708 O O . SER A 1 93 ? -13.183 -15.836 10.967 1.00 83.69 93 SER A O 1
ATOM 710 N N . GLU A 1 94 ? -14.780 -14.328 10.507 1.00 77.75 94 GLU A N 1
ATOM 711 C CA . GLU A 1 94 ? -14.785 -14.528 9.053 1.00 77.75 94 GLU A CA 1
ATOM 712 C C . GLU A 1 94 ? -13.583 -13.885 8.366 1.00 77.75 94 GLU A C 1
ATOM 714 O O . GLU A 1 94 ? -13.073 -14.404 7.373 1.00 77.75 94 GLU A O 1
ATOM 719 N N . SER A 1 95 ? -13.121 -12.744 8.880 1.00 64.50 95 SER A N 1
ATOM 720 C CA . SER A 1 95 ? -12.112 -11.936 8.191 1.00 64.50 95 SER A CA 1
ATOM 721 C C . SER A 1 95 ? -10.720 -11.971 8.818 1.00 64.50 95 SER A C 1
ATOM 723 O O . SER A 1 95 ? -9.846 -11.226 8.384 1.00 64.50 95 SER A O 1
ATOM 725 N N . GLY A 1 96 ? -10.468 -12.855 9.795 1.00 63.88 96 GLY A N 1
ATOM 726 C CA . GLY A 1 96 ? -9.133 -13.013 10.396 1.00 63.88 96 GLY A CA 1
ATOM 727 C C . GLY A 1 96 ? -8.589 -11.705 10.997 1.00 63.88 96 GLY A C 1
ATOM 728 O O . GLY A 1 96 ? -7.377 -11.496 11.071 1.00 63.88 96 GLY A O 1
ATOM 729 N N . LEU A 1 97 ? -9.491 -10.808 11.421 1.00 60.31 97 LEU A N 1
ATOM 730 C CA . LEU A 1 97 ? -9.248 -9.371 11.626 1.00 60.31 97 LEU A CA 1
ATOM 731 C C . LEU A 1 97 ? -8.282 -9.005 12.741 1.00 60.31 97 LEU A C 1
ATOM 733 O O . LEU A 1 97 ? -7.906 -7.835 12.851 1.00 60.31 97 LEU A O 1
ATOM 737 N N . LYS A 1 98 ? -7.818 -9.980 13.525 1.00 63.81 98 LYS A N 1
ATOM 738 C CA . LYS A 1 98 ? -6.738 -9.771 14.498 1.00 63.81 98 LYS A CA 1
ATOM 739 C C . LYS A 1 98 ? -5.488 -9.159 13.845 1.00 63.81 98 LYS A C 1
ATOM 741 O O . LYS A 1 98 ? -4.683 -8.552 14.543 1.00 63.81 98 LYS A O 1
ATOM 746 N N . GLY A 1 99 ? -5.360 -9.254 12.517 1.00 72.69 99 GLY A N 1
ATOM 747 C CA . GLY A 1 99 ? -4.304 -8.634 11.723 1.00 72.69 99 GLY A CA 1
ATOM 748 C C . GLY A 1 99 ? -4.678 -7.398 10.896 1.00 72.69 99 GLY A C 1
ATOM 749 O O . GLY A 1 99 ? -3.821 -6.978 10.134 1.00 72.69 99 GLY A O 1
ATOM 750 N N . LEU A 1 100 ? -5.870 -6.784 10.990 1.00 81.75 100 LEU A N 1
ATOM 751 C CA . LEU A 1 100 ? -6.283 -5.724 10.038 1.00 81.75 100 LEU A CA 1
ATOM 752 C C . LEU A 1 100 ? -5.304 -4.536 9.973 1.00 81.75 100 LEU A C 1
ATOM 754 O O . LEU A 1 100 ? -4.988 -4.048 8.888 1.00 81.75 100 LEU A O 1
ATOM 758 N N . ALA A 1 101 ? -4.772 -4.101 11.119 1.00 80.75 101 ALA A N 1
ATOM 759 C CA . ALA A 1 101 ? -3.733 -3.070 11.160 1.00 80.75 101 ALA A CA 1
ATOM 760 C C . ALA A 1 101 ? -2.432 -3.534 10.473 1.00 80.75 101 ALA A C 1
ATOM 762 O O . ALA A 1 101 ? -1.815 -2.777 9.729 1.00 80.75 101 ALA A O 1
ATOM 763 N N . GLY A 1 102 ? -2.049 -4.800 10.665 1.00 85.62 102 GLY A N 1
ATOM 764 C CA . GLY A 1 102 ? -0.909 -5.415 9.983 1.00 85.62 102 GLY A CA 1
ATOM 765 C C . GLY A 1 102 ? -1.130 -5.566 8.476 1.00 85.62 102 GLY A C 1
ATOM 766 O O . GLY A 1 102 ? -0.237 -5.258 7.693 1.00 85.62 102 GLY A O 1
ATOM 767 N N . GLU A 1 103 ? -2.330 -5.961 8.047 1.00 87.00 103 GLU A N 1
ATOM 768 C CA . GLU A 1 103 ? -2.691 -6.057 6.633 1.00 87.00 103 GLU A CA 1
ATOM 769 C C . GLU A 1 103 ? -2.669 -4.693 5.949 1.00 87.00 103 GLU A C 1
ATOM 771 O O . GLU A 1 103 ? -2.179 -4.591 4.822 1.00 87.00 103 GLU A O 1
ATOM 776 N N . ARG A 1 104 ? -3.139 -3.644 6.631 1.00 87.81 104 ARG A N 1
ATOM 777 C CA . ARG A 1 104 ? -3.055 -2.268 6.140 1.00 87.81 104 ARG A CA 1
ATOM 778 C C . ARG A 1 104 ? -1.603 -1.836 5.973 1.00 87.81 104 ARG A C 1
ATOM 780 O O . ARG A 1 104 ? -1.215 -1.505 4.860 1.00 87.81 104 ARG A O 1
ATOM 787 N N . ASN A 1 105 ? -0.785 -1.983 7.014 1.00 89.25 105 ASN A N 1
ATOM 788 C CA . ASN A 1 105 ? 0.641 -1.652 6.951 1.00 89.25 105 ASN A CA 1
ATOM 789 C C . ASN A 1 105 ? 1.366 -2.437 5.844 1.00 89.25 105 ASN A C 1
ATOM 791 O O . ASN A 1 105 ? 2.169 -1.872 5.108 1.00 89.25 105 ASN A O 1
ATOM 795 N N . SER A 1 106 ? 1.055 -3.728 5.679 1.00 91.06 106 SER A N 1
ATOM 796 C CA . SER A 1 106 ? 1.629 -4.548 4.604 1.00 91.06 106 SER A CA 1
ATOM 797 C C . SER A 1 106 ? 1.186 -4.085 3.213 1.00 91.06 106 SER A C 1
ATOM 799 O O . SER A 1 106 ? 1.974 -4.113 2.272 1.00 91.06 106 SER A O 1
ATOM 801 N N . SER A 1 107 ? -0.064 -3.632 3.078 1.00 91.44 107 SER A N 1
ATOM 802 C CA . SER A 1 107 ? -0.607 -3.135 1.812 1.00 91.44 107 SER A CA 1
ATOM 803 C C . SER A 1 107 ? -0.008 -1.776 1.458 1.00 91.44 107 SER A C 1
ATOM 805 O O . SER A 1 107 ? 0.308 -1.548 0.296 1.00 91.44 107 SER A O 1
ATOM 807 N N . ASP A 1 108 ? 0.211 -0.913 2.450 1.00 91.62 108 ASP A N 1
ATOM 808 C CA . ASP A 1 108 ? 0.854 0.392 2.277 1.00 91.62 108 ASP A CA 1
ATOM 809 C C . ASP A 1 108 ? 2.344 0.232 1.925 1.00 91.62 108 ASP A C 1
ATOM 811 O O . ASP A 1 108 ? 2.833 0.865 0.990 1.00 91.62 108 ASP A O 1
ATOM 815 N N . SER A 1 109 ? 3.052 -0.696 2.584 1.00 94.00 109 SER A N 1
ATOM 816 C CA . SER A 1 109 ? 4.422 -1.077 2.200 1.00 94.00 109 SER A CA 1
ATOM 817 C C . SER A 1 109 ? 4.468 -1.585 0.761 1.00 94.00 109 SER A C 1
ATOM 819 O O . SER A 1 109 ? 5.322 -1.174 -0.023 1.00 94.00 109 SER A O 1
ATOM 821 N N . ARG A 1 110 ? 3.512 -2.442 0.379 1.00 94.88 110 ARG A N 1
ATOM 822 C CA . ARG A 1 110 ? 3.438 -2.967 -0.984 1.00 94.88 110 ARG A CA 1
ATOM 823 C C . ARG A 1 110 ? 3.122 -1.878 -2.009 1.00 94.88 110 ARG A C 1
ATOM 825 O O . ARG A 1 110 ? 3.641 -1.948 -3.116 1.00 94.88 110 ARG A O 1
ATOM 832 N N . ALA A 1 111 ? 2.312 -0.880 -1.657 1.00 95.19 111 ALA A N 1
ATOM 833 C CA . ALA A 1 111 ? 2.056 0.272 -2.521 1.00 95.19 111 ALA A CA 1
ATOM 834 C C . ALA A 1 111 ? 3.355 1.035 -2.805 1.00 95.19 111 ALA A C 1
ATOM 836 O O . ALA A 1 111 ? 3.687 1.255 -3.966 1.00 95.19 111 ALA A O 1
ATOM 837 N N . SER A 1 112 ? 4.135 1.329 -1.762 1.00 95.69 112 SER A N 1
ATOM 838 C CA . SER A 1 112 ? 5.425 2.014 -1.902 1.00 95.69 112 SER A CA 1
ATOM 839 C C . SER A 1 112 ? 6.432 1.216 -2.745 1.00 95.69 112 SER A C 1
ATOM 841 O O . SER A 1 112 ? 7.134 1.784 -3.583 1.00 95.69 112 SER A O 1
ATOM 843 N N . GLU A 1 113 ? 6.472 -0.111 -2.586 1.00 95.88 113 GLU A N 1
ATOM 844 C CA . GLU A 1 113 ? 7.291 -0.989 -3.433 1.00 95.88 113 GLU A CA 1
ATOM 845 C C . GLU A 1 113 ? 6.877 -0.917 -4.910 1.00 95.88 113 GLU A C 1
ATOM 847 O O . GLU A 1 113 ? 7.737 -0.780 -5.781 1.00 95.88 113 GLU A O 1
ATOM 852 N N . LEU A 1 114 ? 5.572 -0.981 -5.199 1.00 96.38 114 LEU A N 1
ATOM 853 C CA . LEU A 1 114 ? 5.057 -0.909 -6.569 1.00 96.38 114 LEU A CA 1
ATOM 854 C C . LEU A 1 114 ? 5.291 0.470 -7.199 1.00 96.38 114 LEU A C 1
ATOM 856 O O . LEU A 1 114 ? 5.593 0.539 -8.385 1.00 96.38 114 LEU A O 1
ATOM 860 N N . GLU A 1 115 ? 5.195 1.557 -6.431 1.00 95.81 115 GLU A N 1
ATOM 861 C CA . GLU A 1 115 ? 5.531 2.912 -6.893 1.00 95.81 115 GLU A CA 1
ATOM 862 C C . GLU A 1 115 ? 7.017 3.032 -7.264 1.00 95.81 115 GLU A C 1
ATOM 864 O O . GLU A 1 115 ? 7.369 3.590 -8.307 1.00 95.81 115 GLU A O 1
ATOM 869 N N . SER A 1 116 ? 7.903 2.464 -6.440 1.00 96.75 116 SER A N 1
ATOM 870 C CA . SER A 1 116 ? 9.339 2.424 -6.732 1.00 96.75 116 SER A CA 1
ATOM 871 C C . SER A 1 116 ? 9.640 1.599 -7.987 1.00 96.75 116 SER A C 1
ATOM 873 O O . SER A 1 116 ? 10.419 2.023 -8.849 1.00 96.75 116 SER A O 1
ATOM 875 N N . GLU A 1 117 ? 8.983 0.443 -8.129 1.00 96.19 117 GLU A N 1
ATOM 876 C CA . GLU A 1 117 ? 9.106 -0.405 -9.313 1.00 96.19 117 GLU A CA 1
ATOM 877 C C . GLU A 1 117 ? 8.572 0.302 -10.568 1.00 96.19 117 GLU A C 1
ATOM 879 O O . GLU A 1 117 ? 9.235 0.256 -11.607 1.00 96.19 117 GLU A O 1
ATOM 884 N N . GLN A 1 118 ? 7.457 1.034 -10.467 1.00 97.06 118 GLN A N 1
ATOM 885 C CA . GLN A 1 118 ? 6.912 1.844 -11.559 1.00 97.06 118 GLN A CA 1
ATOM 886 C C . GLN A 1 118 ? 7.928 2.881 -12.034 1.00 97.06 118 GLN A C 1
ATOM 888 O O . GLN A 1 118 ? 8.278 2.908 -13.214 1.00 97.06 118 GLN A O 1
ATOM 893 N N . ALA A 1 119 ? 8.465 3.684 -11.113 1.00 96.06 119 ALA A 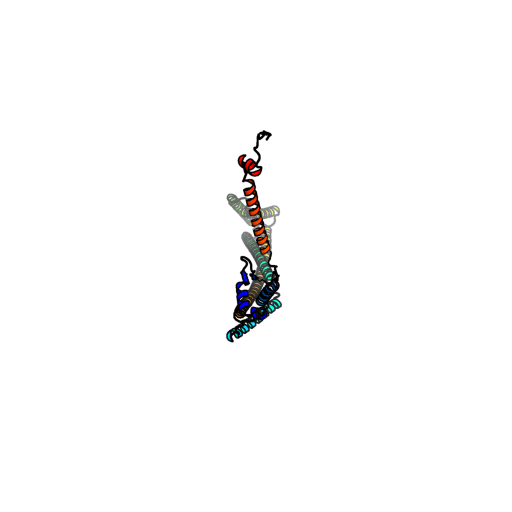N 1
ATOM 894 C CA . ALA A 1 119 ? 9.458 4.699 -11.446 1.00 96.06 119 ALA A CA 1
ATOM 895 C C . ALA A 1 119 ? 10.713 4.082 -12.092 1.00 96.06 119 ALA A C 1
ATOM 897 O O . ALA A 1 119 ? 11.325 4.681 -12.979 1.00 96.06 119 ALA A O 1
ATOM 898 N N . SER A 1 120 ? 11.107 2.873 -11.676 1.00 96.38 120 SER A N 1
ATOM 899 C CA . SER A 1 120 ? 12.215 2.151 -12.302 1.00 96.38 120 SER A CA 1
ATOM 900 C C . SER A 1 120 ? 11.888 1.684 -13.720 1.00 96.38 120 SER A C 1
ATOM 902 O O . SER A 1 120 ? 12.709 1.871 -14.617 1.00 96.38 120 SER A O 1
ATOM 904 N N . ILE A 1 121 ? 10.708 1.101 -13.938 1.00 96.00 121 ILE A N 1
ATOM 905 C CA . ILE A 1 121 ? 10.268 0.636 -15.259 1.00 96.00 121 ILE A CA 1
ATOM 906 C C . ILE A 1 121 ? 10.147 1.815 -16.223 1.00 96.00 121 ILE A C 1
ATOM 908 O O . ILE A 1 121 ? 10.678 1.744 -17.326 1.00 96.00 121 ILE A O 1
ATOM 912 N N . GLU A 1 122 ? 9.544 2.926 -15.799 1.00 96.06 122 GLU A N 1
ATOM 913 C CA . GLU A 1 122 ? 9.420 4.126 -16.630 1.00 96.06 122 GLU A CA 1
ATOM 914 C C . GLU A 1 122 ? 10.779 4.686 -17.064 1.00 96.06 122 GLU A C 1
ATOM 916 O O . GLU A 1 122 ? 10.920 5.148 -18.197 1.00 96.06 122 GLU A O 1
ATOM 921 N N . ARG A 1 123 ? 11.794 4.642 -16.188 1.00 96.50 123 ARG A N 1
ATOM 922 C CA . ARG A 1 123 ? 13.167 5.015 -16.563 1.00 96.50 123 ARG A CA 1
ATOM 923 C C . ARG A 1 123 ? 13.721 4.077 -17.629 1.00 96.50 123 ARG A C 1
ATOM 925 O O . ARG A 1 123 ? 14.217 4.555 -18.639 1.00 96.50 123 ARG A O 1
ATOM 932 N N . HIS A 1 124 ? 13.578 2.765 -17.452 1.00 93.38 124 HIS A N 1
ATOM 933 C CA . HIS A 1 124 ? 14.059 1.795 -18.437 1.00 93.38 124 HIS A CA 1
ATOM 934 C C . HIS A 1 124 ? 13.345 1.894 -19.788 1.00 93.38 124 HIS A C 1
ATOM 936 O O . HIS A 1 124 ? 13.989 1.739 -20.824 1.00 93.38 124 HIS A O 1
ATOM 942 N N . VAL A 1 125 ? 12.040 2.180 -19.794 1.00 94.81 125 VAL A N 1
ATOM 943 C CA . VAL A 1 125 ? 11.283 2.450 -21.024 1.00 94.81 125 VAL A CA 1
ATOM 944 C C . VAL A 1 125 ? 11.848 3.684 -21.724 1.00 94.81 125 VAL A C 1
ATOM 946 O O . VAL A 1 125 ? 12.198 3.602 -22.898 1.00 94.81 125 VAL A O 1
ATOM 949 N N . ARG A 1 126 ? 12.021 4.796 -20.998 1.00 94.69 126 ARG A N 1
ATOM 950 C CA . ARG A 1 126 ? 12.588 6.038 -21.548 1.00 94.69 126 ARG A CA 1
ATOM 951 C C . ARG A 1 126 ? 14.009 5.851 -22.081 1.00 94.69 126 ARG A C 1
ATOM 953 O O . ARG A 1 126 ? 14.329 6.374 -23.148 1.00 94.69 126 ARG A O 1
ATOM 960 N N . ASP A 1 127 ? 14.846 5.092 -21.380 1.00 92.69 127 ASP A N 1
ATOM 961 C CA . ASP A 1 127 ? 16.210 4.784 -21.816 1.00 92.69 127 ASP A CA 1
ATOM 962 C C . ASP A 1 127 ? 16.207 3.938 -23.099 1.00 92.69 127 ASP A C 1
ATOM 964 O O . ASP A 1 127 ? 16.937 4.245 -24.045 1.00 92.69 127 ASP A O 1
ATOM 968 N N . ALA A 1 128 ? 15.354 2.909 -23.172 1.00 90.62 128 ALA A N 1
ATOM 969 C CA . ALA A 1 128 ? 15.215 2.063 -24.358 1.00 90.62 128 ALA A CA 1
ATOM 970 C C . ALA A 1 128 ? 14.680 2.848 -25.568 1.00 90.62 128 ALA A C 1
ATOM 972 O O . ALA A 1 128 ? 15.208 2.711 -26.671 1.00 90.62 128 ALA A O 1
ATOM 973 N N . GLU A 1 129 ? 13.687 3.716 -25.367 1.00 94.00 129 GLU A N 1
ATOM 974 C CA . GLU A 1 129 ? 13.146 4.597 -26.411 1.00 94.00 129 GLU A CA 1
ATOM 975 C C . GLU A 1 129 ? 14.188 5.613 -26.892 1.00 94.00 129 GLU A C 1
ATOM 977 O O . GLU A 1 129 ? 14.344 5.831 -28.093 1.00 94.00 129 GLU A O 1
ATOM 982 N N . THR A 1 130 ? 14.961 6.197 -25.975 1.00 93.00 130 THR A N 1
ATOM 983 C CA . THR A 1 130 ? 16.056 7.113 -26.326 1.00 93.00 130 THR A CA 1
ATOM 984 C C . THR A 1 130 ? 17.131 6.397 -27.142 1.00 93.00 130 THR A C 1
ATOM 986 O O . THR A 1 130 ? 17.600 6.933 -28.147 1.00 93.00 130 THR A O 1
ATOM 989 N N . ARG A 1 131 ? 17.487 5.165 -26.757 1.00 90.38 131 ARG A N 1
ATOM 990 C CA . ARG A 1 131 ? 18.446 4.336 -27.492 1.00 90.38 131 ARG A CA 1
ATOM 991 C C . ARG A 1 131 ? 17.938 3.974 -28.887 1.00 90.38 131 ARG A C 1
ATOM 993 O O . ARG A 1 131 ? 18.709 4.076 -29.836 1.00 90.38 131 ARG A O 1
ATOM 1000 N N . LEU A 1 132 ? 16.665 3.603 -29.028 1.00 91.19 132 LEU A N 1
ATOM 1001 C CA . LEU A 1 132 ? 16.054 3.337 -30.335 1.00 91.19 132 LEU A CA 1
ATOM 1002 C C . LEU A 1 132 ? 16.092 4.570 -31.234 1.00 91.19 132 LEU A C 1
ATOM 1004 O O . LEU A 1 132 ? 16.596 4.486 -32.348 1.00 91.19 132 LEU A O 1
ATOM 1008 N N . ASN A 1 133 ? 15.675 5.728 -30.721 1.00 92.62 133 ASN A N 1
ATOM 1009 C CA . ASN A 1 133 ? 15.721 6.985 -31.470 1.00 92.62 133 ASN A CA 1
ATOM 1010 C C . ASN A 1 133 ? 17.147 7.341 -31.925 1.00 92.62 133 ASN A C 1
ATOM 1012 O O . ASN A 1 133 ? 17.342 7.875 -33.017 1.00 92.62 133 ASN A O 1
ATOM 1016 N N . LEU A 1 134 ? 18.157 7.067 -31.092 1.00 89.69 134 LEU A N 1
ATOM 1017 C CA . LEU A 1 134 ? 19.557 7.274 -31.457 1.00 89.69 134 LEU A CA 1
ATOM 1018 C C . LEU A 1 134 ? 19.991 6.322 -32.581 1.00 89.69 134 LEU A C 1
ATOM 1020 O O . LEU A 1 134 ? 20.589 6.775 -33.555 1.00 89.69 134 LEU A O 1
ATOM 1024 N N . LEU A 1 135 ? 19.666 5.032 -32.468 1.00 86.62 135 LEU A N 1
ATOM 1025 C CA . LEU A 1 135 ? 19.991 4.022 -33.479 1.00 86.62 135 LEU A CA 1
ATOM 1026 C C . LEU A 1 135 ? 19.274 4.283 -34.810 1.00 86.62 135 LEU A C 1
ATOM 1028 O O . LEU A 1 135 ? 19.850 4.054 -35.868 1.00 86.62 135 LEU A O 1
ATOM 1032 N N . GLU A 1 136 ? 18.041 4.788 -34.786 1.00 89.56 136 GLU A N 1
ATOM 1033 C CA . GLU A 1 136 ? 17.300 5.191 -35.988 1.00 89.56 136 GLU A CA 1
ATOM 1034 C C . GLU A 1 136 ? 17.956 6.388 -36.686 1.00 89.56 136 GLU A C 1
ATOM 1036 O O . GLU A 1 136 ? 18.100 6.396 -37.909 1.00 89.56 136 GLU A O 1
ATOM 1041 N N . ARG A 1 137 ? 18.415 7.386 -35.918 1.00 88.88 137 ARG A N 1
ATOM 1042 C CA . ARG A 1 137 ? 19.185 8.515 -36.469 1.00 88.88 137 ARG A CA 1
ATOM 1043 C C . ARG A 1 137 ? 20.505 8.050 -37.069 1.00 88.88 137 ARG A C 1
ATOM 1045 O O . ARG A 1 137 ? 20.853 8.496 -38.156 1.00 88.88 137 ARG A O 1
ATOM 1052 N N . GLN A 1 138 ? 21.206 7.141 -36.392 1.00 82.25 138 GLN A N 1
ATOM 1053 C CA . GLN A 1 138 ? 22.436 6.549 -36.913 1.00 82.25 138 GLN A CA 1
ATOM 1054 C C 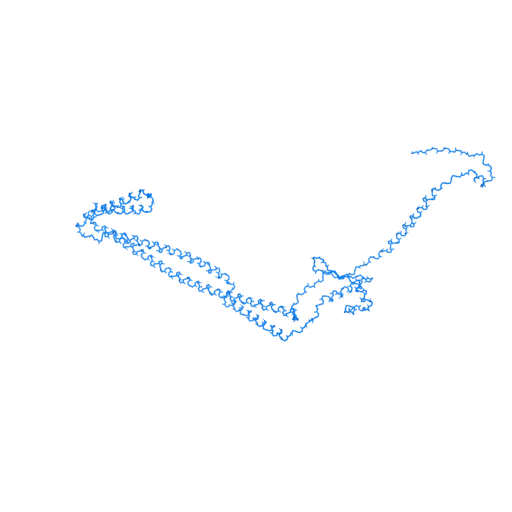. GLN A 1 138 ? 22.166 5.809 -38.224 1.00 82.25 138 GLN A C 1
ATOM 1056 O O . GLN A 1 138 ? 22.827 6.101 -39.213 1.00 82.25 138 GLN A O 1
ATOM 1061 N N . ALA A 1 139 ? 21.146 4.949 -38.283 1.00 82.19 139 ALA A N 1
ATOM 1062 C CA . ALA A 1 139 ? 20.759 4.260 -39.515 1.00 82.19 139 ALA A CA 1
ATOM 1063 C C . ALA A 1 139 ? 20.453 5.236 -40.668 1.00 82.19 139 ALA A C 1
ATOM 1065 O O . ALA A 1 139 ? 20.858 4.994 -41.801 1.00 82.19 139 ALA A O 1
ATOM 1066 N N . ALA A 1 140 ? 19.786 6.361 -40.385 1.00 82.88 140 ALA A N 1
ATOM 1067 C CA . ALA A 1 140 ? 19.448 7.373 -41.388 1.00 82.88 140 ALA A CA 1
ATOM 1068 C C . ALA A 1 140 ? 20.659 8.175 -41.905 1.00 82.88 140 ALA A C 1
ATOM 1070 O O . ALA A 1 140 ? 20.627 8.674 -43.031 1.00 82.88 140 ALA A O 1
ATOM 1071 N N . GLU A 1 141 ? 21.716 8.316 -41.100 1.00 81.00 141 GLU A N 1
ATOM 1072 C CA . GLU A 1 141 ? 22.970 8.970 -41.498 1.00 81.00 141 GLU A CA 1
ATOM 1073 C C . GLU A 1 141 ? 23.843 8.067 -42.393 1.00 81.00 141 GLU A C 1
ATOM 1075 O O . GLU A 1 141 ? 24.703 8.572 -43.124 1.00 81.00 141 GLU A O 1
ATOM 1080 N N . LEU A 1 142 ? 23.628 6.743 -42.383 1.00 75.19 142 LEU A N 1
ATOM 1081 C CA . LEU A 1 142 ? 24.361 5.829 -43.255 1.00 75.19 142 LEU A CA 1
ATOM 1082 C C . LEU A 1 142 ? 23.828 5.857 -44.707 1.00 75.19 142 LEU A C 1
ATOM 1084 O O . LEU A 1 142 ? 22.623 5.903 -44.956 1.00 75.19 142 LEU A O 1
ATOM 1088 N N . PRO A 1 143 ? 24.717 5.796 -45.719 1.00 71.31 143 PRO A N 1
ATOM 1089 C CA . PRO A 1 143 ? 24.305 5.764 -47.117 1.00 71.31 143 PRO A CA 1
ATOM 1090 C C . PRO A 1 143 ? 23.590 4.446 -47.464 1.00 71.31 143 PRO A C 1
ATOM 1092 O O . PRO A 1 143 ? 24.179 3.371 -47.392 1.00 71.31 143 PRO A O 1
ATOM 1095 N N . SER A 1 144 ? 22.345 4.557 -47.937 1.00 61.91 144 SER A N 1
ATOM 1096 C CA . SER A 1 144 ? 21.402 3.450 -48.173 1.00 61.91 144 SER A CA 1
ATOM 1097 C C . SER A 1 144 ? 21.735 2.499 -49.330 1.00 61.91 144 SER A C 1
ATOM 1099 O O . SER A 1 144 ? 21.053 1.496 -49.504 1.00 61.91 144 SER A O 1
ATOM 1101 N N . ASN A 1 145 ? 22.755 2.789 -50.146 1.00 55.38 145 ASN A N 1
ATOM 1102 C CA . ASN A 1 145 ? 23.104 1.981 -51.315 1.00 55.38 145 ASN A CA 1
ATOM 1103 C C . ASN A 1 145 ? 24.609 2.022 -51.593 1.00 55.38 145 ASN A C 1
ATOM 1105 O O . ASN A 1 145 ? 25.149 3.071 -51.959 1.00 55.38 145 ASN A O 1
ATOM 1109 N N . VAL A 1 146 ? 25.272 0.866 -51.516 1.00 51.78 146 VAL A N 1
ATOM 1110 C CA . VAL A 1 146 ? 26.631 0.691 -52.042 1.00 51.78 146 VAL A CA 1
ATOM 1111 C C . VAL A 1 146 ? 26.627 -0.430 -53.076 1.00 51.78 146 VAL A C 1
ATOM 1113 O O . VAL A 1 146 ? 26.730 -1.608 -52.752 1.00 51.78 146 VAL A O 1
ATOM 1116 N N . GLY A 1 147 ? 26.458 -0.062 -54.347 1.00 50.16 147 GLY A N 1
ATOM 1117 C CA . GLY A 1 147 ? 26.622 -0.992 -55.468 1.00 50.16 147 GLY A CA 1
ATOM 1118 C C . GLY A 1 147 ? 28.091 -1.410 -55.658 1.00 50.16 147 GLY A C 1
ATOM 1119 O O . GLY A 1 147 ? 28.996 -0.695 -55.223 1.00 50.16 147 GLY A O 1
ATOM 1120 N N . PRO A 1 148 ? 28.375 -2.546 -56.322 1.00 51.25 148 PRO A N 1
ATOM 1121 C CA . PRO A 1 148 ? 29.718 -3.111 -56.343 1.00 51.25 148 PRO A CA 1
ATOM 1122 C C . PRO A 1 148 ? 30.701 -2.296 -57.212 1.00 51.25 148 PRO A C 1
ATOM 1124 O O . PRO A 1 148 ? 30.431 -1.962 -58.365 1.00 51.25 148 PRO A O 1
ATOM 1127 N N . ARG A 1 149 ? 31.886 -2.034 -56.639 1.00 48.84 149 ARG A N 1
ATOM 1128 C CA . ARG A 1 149 ? 33.179 -1.621 -57.240 1.00 48.84 149 ARG A CA 1
ATOM 1129 C C . ARG A 1 149 ? 33.321 -0.247 -57.913 1.00 48.84 149 ARG A C 1
ATOM 1131 O O . ARG A 1 149 ? 34.413 0.306 -57.846 1.00 48.84 149 ARG A O 1
ATOM 1138 N N . ALA A 1 150 ? 32.283 0.363 -58.486 1.00 45.88 150 ALA A N 1
ATOM 1139 C CA . ALA A 1 150 ? 32.359 1.773 -58.930 1.00 45.88 150 ALA A CA 1
ATOM 1140 C C . ALA A 1 150 ? 32.018 2.770 -57.801 1.00 45.88 150 ALA A C 1
ATOM 1142 O O . ALA A 1 150 ? 32.387 3.944 -57.860 1.00 45.88 150 ALA A O 1
ATOM 1143 N N . ALA A 1 151 ? 31.351 2.287 -56.747 1.00 51.91 151 ALA A N 1
ATOM 1144 C CA . ALA A 1 151 ? 30.951 3.070 -55.585 1.00 51.91 151 ALA A CA 1
ATOM 1145 C C . ALA A 1 151 ? 32.069 3.243 -54.546 1.00 51.91 151 ALA A C 1
ATOM 1147 O O . ALA A 1 151 ? 31.958 4.137 -53.723 1.00 51.91 151 ALA A O 1
ATOM 1148 N N . ASP A 1 152 ? 33.153 2.461 -54.581 1.00 54.44 152 ASP A N 1
ATOM 1149 C CA . ASP A 1 152 ? 34.180 2.497 -53.528 1.00 54.44 152 ASP A CA 1
ATOM 1150 C C . ASP A 1 152 ? 34.924 3.849 -53.492 1.00 54.44 152 ASP A C 1
ATOM 1152 O O . ASP A 1 152 ? 35.110 4.423 -52.427 1.00 54.44 152 ASP A O 1
ATOM 1156 N N . ARG A 1 153 ? 35.265 4.449 -54.642 1.00 58.38 153 ARG A N 1
ATOM 1157 C CA . ARG A 1 153 ? 35.925 5.772 -54.661 1.00 58.38 153 ARG A CA 1
ATOM 1158 C C . ARG A 1 153 ? 34.982 6.902 -54.242 1.00 58.38 153 ARG A C 1
ATOM 1160 O O . ARG A 1 153 ? 35.357 7.735 -53.425 1.00 58.38 153 ARG A O 1
ATOM 1167 N N . ALA A 1 154 ? 33.751 6.894 -54.753 1.00 61.53 154 ALA A N 1
ATOM 1168 C CA . ALA A 1 154 ? 32.731 7.877 -54.390 1.00 61.53 154 ALA A CA 1
ATOM 1169 C C . ALA A 1 154 ? 32.298 7.742 -52.920 1.00 61.53 154 ALA A C 1
ATOM 1171 O O . ALA A 1 154 ? 31.994 8.738 -52.269 1.00 61.53 154 ALA A O 1
ATOM 1172 N N . LEU A 1 155 ? 32.291 6.523 -52.376 1.00 62.81 155 LEU A N 1
ATOM 1173 C CA . LEU A 1 155 ? 31.961 6.265 -50.981 1.00 62.81 155 LEU A CA 1
ATOM 1174 C C . LEU A 1 155 ? 33.131 6.587 -50.054 1.00 62.81 155 LEU A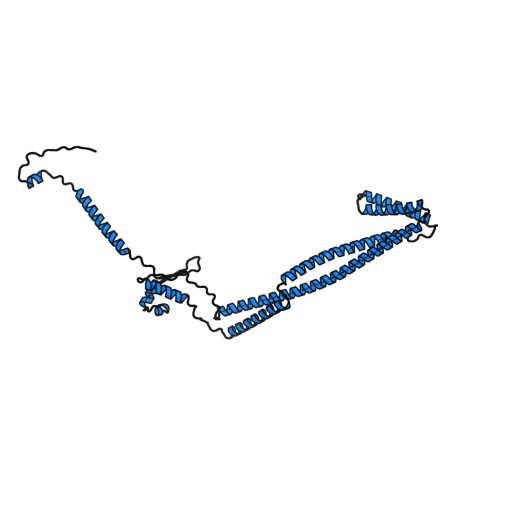 C 1
ATOM 1176 O O . LEU A 1 155 ? 32.898 7.174 -49.007 1.00 62.81 155 LEU A O 1
ATOM 1180 N N . ALA A 1 156 ? 34.376 6.320 -50.458 1.00 65.38 156 ALA A N 1
ATOM 1181 C CA . ALA A 1 156 ? 35.557 6.813 -49.752 1.00 65.38 156 ALA A CA 1
ATOM 1182 C C . ALA A 1 156 ? 35.558 8.345 -49.694 1.00 65.38 156 ALA A C 1
ATOM 1184 O O . ALA A 1 156 ? 35.820 8.925 -48.647 1.00 65.38 156 ALA A O 1
ATOM 1185 N N . GLU A 1 157 ? 35.227 9.018 -50.798 1.00 68.06 157 GLU A N 1
ATOM 1186 C CA . GLU A 1 157 ? 35.094 10.477 -50.830 1.00 68.06 157 GLU A CA 1
ATOM 1187 C C . GLU A 1 157 ? 33.943 10.971 -49.941 1.00 68.06 157 GLU A C 1
ATOM 1189 O O . GLU A 1 157 ? 34.123 11.953 -49.223 1.00 68.06 157 GLU A O 1
ATOM 1194 N N . ARG A 1 158 ? 32.806 10.262 -49.892 1.00 72.12 158 ARG A N 1
ATOM 1195 C CA . ARG A 1 158 ? 31.698 10.575 -48.969 1.00 72.12 158 ARG A CA 1
ATOM 1196 C C . ARG A 1 158 ? 32.052 10.336 -47.503 1.00 72.12 158 ARG A C 1
ATOM 1198 O O . ARG A 1 158 ? 31.732 11.185 -46.684 1.00 72.12 158 ARG A O 1
ATOM 1205 N N . LEU A 1 159 ? 32.732 9.242 -47.160 1.00 70.56 159 LEU A N 1
ATOM 1206 C CA . LEU A 1 159 ? 33.201 8.980 -45.795 1.00 70.56 159 LEU A CA 1
ATOM 1207 C C . LEU A 1 159 ? 34.277 9.981 -45.372 1.00 70.56 159 LEU A C 1
ATOM 1209 O O . LEU A 1 159 ? 34.270 10.433 -44.232 1.00 70.56 159 LEU A O 1
ATOM 1213 N N . ARG A 1 160 ? 35.161 10.398 -46.288 1.00 77.81 160 ARG A N 1
ATOM 1214 C CA . ARG A 1 160 ? 36.108 11.495 -46.037 1.00 77.81 160 ARG A CA 1
ATOM 1215 C C . ARG A 1 160 ? 35.372 12.813 -45.809 1.00 77.81 160 ARG A C 1
ATOM 1217 O O . ARG A 1 160 ? 35.686 13.501 -44.840 1.00 77.81 160 ARG A O 1
ATOM 1224 N N . ALA A 1 161 ? 34.372 13.139 -46.629 1.00 78.44 161 ALA A N 1
ATOM 1225 C CA . ALA A 1 161 ? 33.544 14.330 -46.444 1.00 78.44 161 ALA A CA 1
ATOM 1226 C C . ALA A 1 161 ? 32.789 14.303 -45.104 1.00 78.44 161 ALA A C 1
ATOM 1228 O O . ALA A 1 161 ? 32.847 15.282 -44.363 1.00 78.44 161 ALA A O 1
ATOM 1229 N N . LEU A 1 162 ? 32.186 13.165 -44.747 1.00 78.44 162 LEU A N 1
ATOM 1230 C CA . LEU A 1 162 ? 31.515 12.952 -43.465 1.00 78.44 162 LEU A CA 1
ATOM 1231 C C . LEU A 1 162 ? 32.496 13.073 -42.293 1.00 78.44 162 LEU A C 1
ATOM 1233 O O . LEU A 1 162 ? 32.210 13.762 -41.323 1.00 78.44 162 LEU A O 1
ATOM 1237 N N . SER A 1 163 ? 33.688 12.475 -42.392 1.00 82.69 163 SER A N 1
ATOM 1238 C CA . SER A 1 163 ? 34.719 12.591 -41.354 1.00 82.69 163 SER A CA 1
ATOM 1239 C C . SER A 1 163 ? 35.157 14.044 -41.149 1.00 82.69 163 SER A C 1
ATOM 1241 O O . SER A 1 163 ? 35.325 14.491 -40.016 1.00 82.69 163 SER A O 1
ATOM 1243 N N . TYR A 1 164 ? 35.274 14.809 -42.238 1.00 81.94 164 TYR A N 1
ATOM 1244 C CA . TYR A 1 164 ? 35.625 16.222 -42.194 1.00 81.94 164 TYR A CA 1
ATOM 1245 C C . TYR A 1 164 ? 34.499 17.064 -41.583 1.00 81.94 164 TYR A C 1
ATOM 1247 O O . TYR A 1 164 ? 34.756 17.976 -40.796 1.00 81.94 164 TYR A O 1
ATOM 1255 N N . GLU A 1 165 ? 33.247 16.740 -41.902 1.00 82.25 165 GLU A N 1
ATOM 1256 C CA . GLU A 1 165 ? 32.072 17.386 -41.327 1.00 82.25 165 GLU A CA 1
ATOM 1257 C C . GLU A 1 165 ? 31.940 17.100 -39.826 1.00 82.25 165 GLU A C 1
ATOM 1259 O O . GLU A 1 165 ? 31.826 18.043 -39.042 1.00 82.25 165 GLU A O 1
ATOM 1264 N N . LEU A 1 166 ? 32.076 15.840 -39.404 1.00 85.19 166 LEU A N 1
ATOM 1265 C CA . LEU A 1 166 ? 32.087 15.445 -37.993 1.00 85.19 166 LEU A CA 1
ATOM 1266 C C . LEU A 1 166 ? 33.234 16.122 -37.229 1.00 85.19 166 LEU A C 1
ATOM 1268 O O . LEU A 1 166 ? 33.044 16.607 -36.115 1.00 85.19 166 LEU A O 1
ATOM 1272 N N . GLN A 1 167 ? 34.419 16.241 -37.837 1.00 84.62 167 GLN A N 1
ATOM 1273 C CA . GLN A 1 167 ? 35.557 16.937 -37.233 1.00 84.62 167 GLN A CA 1
ATOM 1274 C C . GLN A 1 167 ? 35.311 18.448 -37.107 1.00 84.62 167 GLN A C 1
ATOM 1276 O O . GLN A 1 167 ? 35.676 19.055 -36.097 1.00 84.62 167 GLN A O 1
ATOM 1281 N N . ARG A 1 168 ? 34.646 19.064 -38.093 1.00 88.12 168 ARG A N 1
ATOM 1282 C CA . ARG A 1 168 ? 34.212 20.465 -38.019 1.00 88.12 168 ARG A CA 1
ATOM 1283 C C . ARG A 1 168 ? 33.168 20.665 -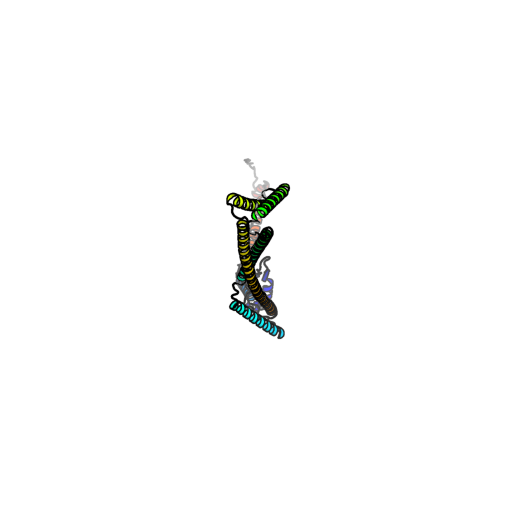36.918 1.00 88.12 168 ARG A C 1
ATOM 1285 O O . ARG A 1 168 ? 33.300 21.614 -36.149 1.00 88.12 168 ARG A O 1
ATOM 1292 N N . GLN A 1 169 ? 32.170 19.787 -36.817 1.00 83.81 169 GLN A N 1
ATOM 1293 C CA . GLN A 1 169 ? 31.139 19.842 -35.776 1.00 83.81 169 GLN A CA 1
ATOM 1294 C C . GLN A 1 169 ? 31.741 19.666 -34.380 1.00 83.81 169 GLN A C 1
ATOM 1296 O O . GLN A 1 169 ? 31.448 20.461 -33.490 1.00 83.81 169 GLN A O 1
ATOM 1301 N N . ARG A 1 170 ? 32.661 18.709 -34.211 1.00 88.06 170 ARG A N 1
ATOM 1302 C CA . ARG A 1 170 ? 33.417 18.508 -32.970 1.00 88.06 170 ARG A CA 1
ATOM 1303 C C . ARG A 1 170 ? 34.179 19.766 -32.568 1.00 88.06 170 ARG A C 1
ATOM 1305 O O . ARG A 1 170 ? 34.059 20.220 -31.436 1.00 88.06 170 ARG A O 1
ATOM 1312 N N . ASN A 1 171 ? 34.934 20.355 -33.494 1.00 86.00 171 ASN A N 1
ATOM 1313 C CA . ASN A 1 171 ? 35.675 21.588 -33.228 1.00 86.00 171 ASN A CA 1
ATOM 1314 C C . ASN A 1 171 ? 34.734 22.756 -32.904 1.00 86.00 171 ASN A C 1
ATOM 1316 O O . ASN A 1 171 ? 35.065 23.576 -32.056 1.00 86.00 171 ASN A O 1
ATOM 1320 N N . GLY A 1 172 ? 33.553 22.808 -33.526 1.00 85.56 172 GLY A N 1
ATOM 1321 C CA . GLY A 1 172 ? 32.498 23.761 -33.188 1.00 85.56 172 GLY A CA 1
ATOM 1322 C C . GLY A 1 172 ? 31.959 23.568 -31.769 1.00 85.56 172 GLY A C 1
ATOM 1323 O O . GLY A 1 172 ? 31.869 24.541 -31.022 1.00 85.56 172 GLY A O 1
ATOM 1324 N N . LEU A 1 173 ? 31.657 22.332 -31.359 1.00 86.81 173 LEU A N 1
ATOM 1325 C CA . LEU A 1 173 ? 31.198 22.033 -29.999 1.00 86.81 173 LEU A CA 1
ATOM 1326 C C . LEU A 1 173 ? 32.281 22.304 -28.954 1.00 86.81 173 LEU A C 1
ATOM 1328 O O . LEU A 1 173 ? 31.974 22.883 -27.920 1.00 86.81 173 LEU A O 1
ATOM 1332 N N . LEU A 1 174 ? 33.546 22.012 -29.252 1.00 89.38 174 LEU A N 1
ATOM 1333 C CA . LEU A 1 174 ? 34.675 22.296 -28.361 1.00 89.38 174 LEU A CA 1
ATOM 1334 C C . LEU A 1 174 ? 34.916 23.793 -28.105 1.00 89.38 174 LEU A C 1
ATOM 1336 O O . LEU A 1 174 ? 35.625 24.139 -27.166 1.00 89.38 174 LEU A O 1
ATOM 1340 N N . THR A 1 175 ? 34.328 24.696 -28.900 1.00 88.38 175 THR A N 1
ATOM 1341 C CA . THR A 1 175 ? 34.348 26.138 -28.577 1.00 88.38 175 THR A CA 1
ATOM 1342 C C . THR A 1 175 ? 33.388 26.519 -27.451 1.00 88.38 175 THR A C 1
ATOM 1344 O O . THR A 1 175 ? 33.512 27.606 -26.891 1.00 88.38 175 THR A O 1
ATOM 1347 N N . ARG A 1 176 ? 32.412 25.656 -27.138 1.00 88.00 176 ARG A N 1
ATOM 1348 C CA . ARG A 1 176 ? 31.321 25.927 -26.186 1.00 88.00 176 ARG A CA 1
ATOM 1349 C C . ARG A 1 176 ? 31.240 24.915 -25.044 1.00 88.00 176 ARG A C 1
ATOM 1351 O O . ARG A 1 176 ? 30.691 25.246 -24.001 1.00 88.00 176 ARG A O 1
ATOM 1358 N N . TYR A 1 177 ? 31.763 23.714 -25.252 1.00 88.06 177 TYR A N 1
ATOM 1359 C CA . TYR A 1 177 ? 31.672 22.576 -24.346 1.00 88.06 177 TYR A CA 1
ATOM 1360 C C . TYR A 1 177 ? 33.062 21.981 -24.107 1.00 88.06 177 TYR A C 1
ATOM 1362 O O . TYR A 1 177 ? 33.930 22.034 -24.980 1.00 88.06 177 TYR A O 1
ATOM 1370 N N . GLU A 1 178 ? 33.277 21.401 -22.927 1.00 86.31 178 GLU A N 1
ATOM 1371 C CA . GLU A 1 178 ? 34.518 20.684 -22.632 1.00 86.31 178 GLU A CA 1
ATOM 1372 C C . GLU A 1 178 ? 34.588 19.343 -23.375 1.00 86.31 178 GLU A C 1
ATOM 1374 O O . GLU A 1 178 ? 33.574 18.745 -23.729 1.00 86.31 178 GLU A O 1
ATOM 1379 N N . ALA A 1 179 ? 35.800 18.816 -23.567 1.00 83.25 179 ALA A N 1
ATOM 1380 C CA . ALA A 1 179 ? 36.012 17.530 -24.237 1.00 83.25 179 ALA A CA 1
ATOM 1381 C C . ALA A 1 179 ? 35.377 16.328 -23.504 1.00 83.25 179 ALA A C 1
ATOM 1383 O O . ALA A 1 179 ? 35.181 15.269 -24.094 1.00 83.25 179 ALA A O 1
ATOM 1384 N N . SER A 1 180 ? 35.061 16.483 -22.216 1.00 82.12 180 SER A N 1
ATOM 1385 C CA . SER A 1 180 ? 34.386 15.483 -21.385 1.00 82.12 180 SER A CA 1
ATOM 1386 C C . SER A 1 180 ? 32.858 15.490 -21.547 1.00 82.12 180 SER A C 1
ATOM 1388 O O . SER A 1 180 ? 32.188 14.574 -21.052 1.00 82.12 180 SER A O 1
ATOM 1390 N N . ASP A 1 181 ? 32.291 16.478 -22.245 1.00 88.81 181 ASP A N 1
ATOM 1391 C CA . ASP A 1 181 ? 30.850 16.609 -22.446 1.00 88.81 181 ASP A CA 1
ATOM 1392 C C . ASP A 1 181 ? 30.291 15.408 -23.243 1.00 88.81 181 ASP A C 1
ATOM 1394 O O . ASP A 1 181 ? 30.931 14.956 -24.203 1.00 88.81 181 ASP A O 1
ATOM 1398 N N . PRO A 1 182 ? 29.124 14.848 -22.862 1.00 78.94 182 PRO A N 1
ATOM 1399 C CA . PRO A 1 182 ? 28.487 13.752 -23.591 1.00 78.94 182 PRO A CA 1
ATOM 1400 C C . PRO A 1 182 ? 28.342 13.994 -25.101 1.00 78.94 182 PRO A C 1
ATOM 1402 O O . PRO A 1 182 ? 28.567 13.067 -25.876 1.00 78.94 182 PRO A O 1
ATOM 1405 N N . LEU A 1 183 ? 28.043 15.228 -25.527 1.00 75.00 183 LEU A N 1
ATOM 1406 C CA . LEU A 1 183 ? 27.865 15.568 -26.945 1.00 75.00 183 LEU A CA 1
ATOM 1407 C C . LEU A 1 183 ? 29.183 15.498 -27.726 1.00 75.00 183 LEU A C 1
ATOM 1409 O O . LEU A 1 183 ? 29.211 15.082 -28.884 1.00 75.00 183 LEU A O 1
ATOM 1413 N N . VAL A 1 184 ? 30.294 15.879 -27.091 1.00 82.88 184 VAL A N 1
ATOM 1414 C CA . VAL A 1 184 ? 31.627 15.797 -27.703 1.00 82.88 184 VAL A CA 1
ATOM 1415 C C . VAL A 1 184 ? 32.106 14.346 -27.745 1.00 82.88 184 VAL A C 1
ATOM 1417 O O . VAL A 1 184 ? 32.636 13.912 -28.767 1.00 82.88 184 VAL A O 1
ATOM 1420 N N . ARG A 1 185 ? 31.850 13.567 -26.683 1.00 80.88 185 ARG A N 1
ATOM 1421 C CA . ARG A 1 185 ? 32.176 12.131 -26.634 1.00 80.88 185 ARG A CA 1
ATOM 1422 C C . ARG A 1 185 ? 31.440 11.318 -27.694 1.00 80.88 185 ARG A C 1
ATOM 1424 O O . ARG A 1 185 ? 32.029 10.413 -28.279 1.00 80.88 185 ARG A O 1
ATOM 1431 N N . GLU A 1 186 ? 30.180 11.642 -27.962 1.00 77.06 186 GLU A N 1
ATOM 1432 C CA . GLU A 1 186 ? 29.407 10.992 -29.020 1.00 77.06 186 GLU A CA 1
ATOM 1433 C C . GLU A 1 186 ? 30.009 11.260 -30.409 1.00 77.06 186 GLU A C 1
ATOM 1435 O O . GLU A 1 186 ? 30.191 10.328 -31.195 1.00 77.06 186 GLU A O 1
ATOM 1440 N N . LEU A 1 187 ? 30.390 12.509 -30.700 1.00 81.88 187 LEU A N 1
ATOM 1441 C CA . LEU A 1 187 ? 31.081 12.844 -31.949 1.00 81.88 187 LEU A CA 1
ATOM 1442 C C . LEU A 1 187 ? 32.460 12.183 -32.053 1.00 81.88 187 LEU A C 1
ATOM 1444 O O . LEU A 1 187 ? 32.859 11.793 -33.149 1.00 81.88 187 LEU A O 1
ATOM 1448 N N . ASP A 1 188 ? 33.174 12.028 -30.936 1.00 81.19 188 ASP A N 1
ATOM 1449 C CA . ASP A 1 188 ? 34.468 11.341 -30.896 1.00 81.19 188 ASP A CA 1
ATOM 1450 C C . ASP A 1 188 ? 34.347 9.848 -31.216 1.00 81.19 188 ASP A C 1
ATOM 1452 O O . ASP A 1 188 ? 35.131 9.335 -32.018 1.00 81.19 188 ASP A O 1
ATOM 1456 N N . LEU A 1 189 ? 33.323 9.176 -30.684 1.00 81.31 189 LEU A N 1
ATOM 1457 C CA . LEU A 1 189 ? 32.994 7.789 -31.035 1.00 81.31 189 LEU A CA 1
ATOM 1458 C C . LEU A 1 189 ? 32.626 7.642 -32.520 1.00 81.31 189 LEU A C 1
ATOM 1460 O O . LEU A 1 189 ? 33.081 6.715 -33.192 1.00 81.31 189 LEU A O 1
ATOM 1464 N N . ARG A 1 190 ? 31.842 8.578 -33.069 1.00 76.00 190 ARG A N 1
ATOM 1465 C CA . ARG A 1 190 ? 31.496 8.579 -34.502 1.00 76.00 190 ARG A CA 1
ATOM 1466 C C . ARG A 1 190 ? 32.728 8.811 -35.379 1.00 76.00 190 ARG A C 1
ATOM 1468 O O . ARG A 1 190 ? 32.891 8.145 -36.402 1.00 76.00 190 ARG A O 1
ATOM 1475 N N . LEU A 1 191 ? 33.625 9.713 -34.980 1.00 81.75 191 LEU A N 1
ATOM 1476 C CA . LEU A 1 191 ? 34.883 9.975 -35.684 1.00 81.75 191 LEU A CA 1
ATOM 1477 C C . LEU A 1 191 ? 35.825 8.771 -35.664 1.00 81.75 191 LEU A C 1
ATOM 1479 O O . LEU A 1 191 ? 36.436 8.488 -36.695 1.00 81.75 191 LEU A O 1
ATOM 1483 N N . SER A 1 192 ? 35.952 8.067 -34.535 1.00 81.25 192 SER A N 1
ATOM 1484 C CA . SER A 1 192 ? 36.803 6.876 -34.452 1.00 81.25 192 SER A CA 1
ATOM 1485 C C . SER A 1 192 ? 36.260 5.747 -35.324 1.00 81.25 192 SER A C 1
ATOM 1487 O O . SER A 1 192 ? 37.003 5.222 -36.147 1.00 81.25 192 SER A O 1
ATOM 1489 N N . ALA A 1 193 ? 34.958 5.456 -35.252 1.00 73.69 193 ALA A N 1
ATOM 1490 C CA . ALA A 1 193 ? 34.326 4.432 -36.086 1.00 73.69 193 ALA A CA 1
ATOM 1491 C C . ALA A 1 193 ? 34.444 4.750 -37.590 1.00 73.69 193 ALA A C 1
ATOM 1493 O O . ALA A 1 193 ? 34.762 3.875 -38.398 1.00 73.69 193 ALA A O 1
ATOM 1494 N N . THR A 1 194 ? 34.259 6.022 -37.971 1.00 75.12 194 THR A N 1
ATOM 1495 C CA . THR A 1 194 ? 34.395 6.467 -39.370 1.00 75.12 194 THR A CA 1
ATOM 1496 C C . THR A 1 194 ? 35.839 6.331 -39.866 1.00 75.12 194 THR A C 1
ATOM 1498 O O . THR A 1 194 ? 36.062 5.900 -40.998 1.00 75.12 194 THR A O 1
ATOM 1501 N N . LYS A 1 195 ? 36.831 6.654 -39.025 1.00 80.12 195 LYS A N 1
ATOM 1502 C CA . LYS A 1 195 ? 38.258 6.483 -39.348 1.00 80.12 195 LYS A CA 1
ATOM 1503 C C . LYS A 1 195 ? 38.653 5.016 -39.450 1.00 80.12 195 LYS A C 1
ATOM 1505 O O . LYS A 1 195 ? 39.301 4.644 -40.415 1.00 80.12 195 LYS A O 1
ATOM 1510 N N . GLU A 1 196 ? 38.190 4.167 -38.540 1.00 76.19 196 GLU A N 1
ATOM 1511 C CA . GLU A 1 196 ? 38.446 2.726 -38.608 1.00 76.19 196 GLU A CA 1
ATOM 1512 C C . GLU A 1 196 ? 37.819 2.071 -39.846 1.00 76.19 196 GLU A C 1
ATOM 1514 O O . GLU A 1 196 ? 38.361 1.099 -40.375 1.00 76.19 196 GLU A O 1
ATOM 1519 N N . ALA A 1 197 ? 36.674 2.572 -40.318 1.00 67.50 197 ALA A N 1
ATOM 1520 C CA . ALA A 1 197 ? 36.074 2.134 -41.577 1.00 67.50 197 ALA A CA 1
ATOM 1521 C C . ALA A 1 197 ? 36.909 2.578 -42.796 1.00 67.50 197 ALA A C 1
ATOM 1523 O O . ALA A 1 197 ? 37.082 1.798 -43.736 1.00 67.50 197 ALA A O 1
ATOM 1524 N N . LEU A 1 198 ? 37.469 3.794 -42.760 1.00 70.19 198 LEU A N 1
ATOM 1525 C CA . LEU A 1 198 ? 38.410 4.306 -43.764 1.00 70.19 198 LEU A CA 1
ATOM 1526 C C . LEU A 1 198 ? 39.719 3.499 -43.776 1.00 70.19 198 LEU A C 1
ATOM 1528 O O . LEU A 1 198 ? 40.101 2.990 -44.828 1.00 70.19 198 LEU A O 1
ATOM 1532 N N . ASP A 1 199 ? 40.349 3.286 -42.624 1.00 70.31 199 ASP A N 1
ATOM 1533 C CA . ASP A 1 199 ? 41.630 2.579 -42.507 1.00 70.31 199 ASP A CA 1
ATOM 1534 C C . ASP A 1 199 ? 41.513 1.111 -42.952 1.00 70.31 199 ASP A C 1
ATOM 1536 O O . ASP A 1 199 ? 42.358 0.600 -43.692 1.00 70.31 199 ASP A O 1
ATOM 1540 N N . ARG A 1 200 ? 40.412 0.430 -42.593 1.00 63.34 200 ARG A N 1
ATOM 1541 C CA . ARG A 1 200 ? 40.129 -0.937 -43.070 1.00 63.34 200 ARG A CA 1
ATOM 1542 C C . ARG A 1 200 ? 39.969 -1.009 -44.590 1.00 63.34 200 ARG A C 1
ATOM 1544 O O . ARG A 1 200 ? 40.336 -2.024 -45.189 1.00 63.34 200 ARG A O 1
ATOM 1551 N N . SER A 1 201 ? 39.460 0.053 -45.214 1.00 59.22 201 SER A N 1
ATOM 1552 C CA . SER A 1 201 ? 39.308 0.129 -46.670 1.00 59.22 201 SER A CA 1
ATOM 1553 C C . SER A 1 201 ? 40.622 0.395 -47.409 1.00 59.22 201 SER A C 1
ATOM 1555 O O . SER A 1 201 ? 40.837 -0.167 -48.482 1.00 59.22 201 SER A O 1
ATOM 1557 N N . GLU A 1 202 ? 41.520 1.196 -46.827 1.00 58.94 202 GLU A N 1
ATOM 1558 C CA . GLU A 1 202 ? 42.797 1.562 -47.451 1.00 58.94 202 GLU A CA 1
ATOM 1559 C C . GLU A 1 202 ? 43.838 0.433 -47.357 1.00 58.94 202 GLU A C 1
ATOM 1561 O O . GLU A 1 202 ? 44.621 0.245 -48.288 1.00 58.94 202 GLU A O 1
ATOM 1566 N N . VAL A 1 203 ? 43.820 -0.366 -46.282 1.00 51.59 203 VAL A N 1
ATOM 1567 C CA . VAL A 1 203 ? 44.845 -1.396 -46.014 1.00 51.59 203 VAL A CA 1
ATOM 1568 C C . VAL A 1 203 ? 44.545 -2.758 -46.663 1.00 51.59 203 VAL A C 1
ATOM 1570 O O . VAL A 1 203 ? 45.476 -3.493 -46.985 1.00 51.59 203 VAL A O 1
ATOM 1573 N N . SER A 1 204 ? 43.274 -3.119 -46.889 1.00 44.50 204 SER A N 1
ATOM 1574 C CA . SER A 1 204 ? 42.906 -4.506 -47.259 1.00 44.50 204 SER A CA 1
ATOM 1575 C C . SER A 1 204 ? 42.451 -4.719 -48.709 1.00 44.50 204 SER A C 1
ATOM 1577 O O . SER A 1 204 ? 42.144 -5.850 -49.080 1.00 44.50 204 SER A O 1
ATOM 1579 N N . GLY A 1 205 ? 42.342 -3.674 -49.540 1.00 46.66 205 GLY A N 1
ATOM 1580 C CA . GLY A 1 205 ? 41.756 -3.803 -50.888 1.00 46.66 205 GLY A CA 1
ATOM 1581 C C . GLY A 1 205 ? 40.315 -4.353 -50.894 1.00 46.66 205 GLY A C 1
ATOM 1582 O O . GLY A 1 205 ? 39.834 -4.837 -51.921 1.00 46.66 205 GLY A O 1
ATOM 1583 N N . GLY A 1 206 ? 39.637 -4.322 -49.741 1.00 53.00 206 GLY A N 1
ATOM 1584 C CA . GLY A 1 206 ? 38.266 -4.786 -49.549 1.00 53.00 206 GLY A CA 1
ATOM 1585 C C . GLY A 1 206 ? 37.257 -3.720 -49.971 1.00 53.00 206 GLY A C 1
ATOM 1586 O O . GLY A 1 206 ? 37.492 -2.528 -49.789 1.00 53.00 206 GLY A O 1
ATOM 1587 N N . SER A 1 207 ? 36.126 -4.143 -50.542 1.00 58.09 207 SER A N 1
ATOM 1588 C CA . SER A 1 207 ? 35.081 -3.212 -50.985 1.00 58.09 207 SER A CA 1
ATOM 1589 C C . SER A 1 207 ? 34.470 -2.481 -49.786 1.00 58.09 207 SER A C 1
ATOM 1591 O O . SER A 1 207 ? 34.025 -3.113 -48.826 1.00 58.09 207 SER A O 1
ATOM 1593 N N . LEU A 1 208 ? 34.400 -1.152 -49.864 1.00 60.44 208 LEU A N 1
ATOM 1594 C CA . LEU A 1 208 ? 33.755 -0.278 -48.878 1.00 60.44 208 LEU A CA 1
ATOM 1595 C C . LEU A 1 208 ? 32.269 -0.608 -48.702 1.00 60.44 208 LEU A C 1
ATOM 1597 O O . LEU A 1 208 ? 31.708 -0.390 -47.629 1.00 60.44 208 LEU A O 1
ATOM 1601 N N . ALA A 1 209 ? 31.656 -1.215 -49.721 1.00 62.22 209 ALA A N 1
ATOM 1602 C CA . ALA A 1 209 ? 30.321 -1.797 -49.638 1.00 62.22 209 ALA A CA 1
ATOM 1603 C C . ALA A 1 209 ? 30.188 -2.830 -48.508 1.00 62.22 209 ALA A C 1
ATOM 1605 O O . ALA A 1 209 ? 29.176 -2.846 -47.812 1.00 62.22 209 ALA A O 1
ATOM 1606 N N . GLY A 1 210 ? 31.216 -3.655 -48.282 1.00 64.00 210 GLY A N 1
ATOM 1607 C CA . GLY A 1 210 ? 31.215 -4.662 -47.219 1.00 64.00 210 GLY A CA 1
ATOM 1608 C C . GLY A 1 210 ? 31.282 -4.046 -45.821 1.00 64.00 210 GLY A C 1
ATOM 1609 O O . GLY A 1 210 ? 30.567 -4.485 -44.927 1.00 64.00 210 GLY A O 1
ATOM 1610 N N . ALA A 1 211 ? 32.081 -2.989 -45.641 1.00 66.00 211 ALA A N 1
ATOM 1611 C CA . ALA A 1 211 ? 32.185 -2.281 -44.363 1.00 66.00 211 ALA A CA 1
ATOM 1612 C C . ALA A 1 211 ? 30.885 -1.536 -44.010 1.00 66.00 211 ALA A C 1
ATOM 1614 O O . ALA A 1 211 ? 30.415 -1.621 -42.879 1.00 66.00 211 ALA A O 1
ATOM 1615 N N . VAL A 1 212 ? 30.262 -0.861 -44.983 1.00 68.69 212 VAL A N 1
ATOM 1616 C CA . VAL A 1 212 ? 28.972 -0.175 -44.785 1.00 68.69 212 VAL A CA 1
ATOM 1617 C C . VAL A 1 212 ? 27.839 -1.170 -44.536 1.00 68.69 212 VAL A C 1
ATOM 1619 O O . VAL A 1 212 ? 26.983 -0.918 -43.692 1.00 68.69 212 VAL A O 1
ATOM 1622 N N . SER A 1 213 ? 27.835 -2.313 -45.227 1.00 69.81 213 SER A N 1
ATOM 1623 C CA . SER A 1 213 ? 26.855 -3.375 -44.981 1.00 69.81 213 SER A CA 1
ATOM 1624 C C . SER A 1 213 ? 27.020 -4.009 -43.597 1.00 69.81 213 SER A C 1
ATOM 1626 O O . SER A 1 213 ? 26.017 -4.349 -42.976 1.00 69.81 213 SER A O 1
ATOM 1628 N N . ALA A 1 214 ? 28.253 -4.157 -43.102 1.00 74.94 214 ALA A N 1
ATOM 1629 C CA . ALA A 1 214 ? 28.510 -4.654 -41.751 1.00 74.94 214 ALA A CA 1
ATOM 1630 C C . ALA A 1 214 ? 28.003 -3.676 -40.678 1.00 74.94 214 ALA A C 1
ATOM 1632 O O . ALA A 1 214 ? 27.379 -4.111 -39.717 1.00 74.94 214 ALA A O 1
ATOM 1633 N N . LEU A 1 215 ? 28.192 -2.366 -40.879 1.00 75.56 215 LEU A N 1
ATOM 1634 C CA . LEU A 1 215 ? 27.663 -1.337 -39.975 1.00 75.56 215 LEU A CA 1
ATOM 1635 C C . LEU A 1 215 ? 26.127 -1.298 -39.958 1.00 75.56 215 LEU A C 1
ATOM 1637 O O . LEU A 1 215 ? 25.544 -1.162 -38.889 1.00 75.56 215 LEU A O 1
ATOM 1641 N N . HIS A 1 216 ? 25.466 -1.458 -41.111 1.00 78.94 216 HIS A N 1
ATOM 1642 C CA . HIS A 1 216 ? 24.003 -1.592 -41.142 1.00 78.94 216 HIS A CA 1
ATOM 1643 C C . HIS A 1 216 ? 23.542 -2.828 -40.366 1.00 78.94 216 HIS A C 1
ATOM 1645 O O . HIS A 1 216 ? 22.667 -2.713 -39.519 1.00 78.94 216 HIS A O 1
ATOM 1651 N N . SER A 1 217 ? 24.177 -3.985 -40.588 1.00 77.00 217 SER A N 1
ATOM 1652 C CA . SER A 1 217 ? 23.830 -5.218 -39.872 1.00 77.00 217 SER A CA 1
ATOM 1653 C C . SER A 1 217 ? 24.008 -5.091 -38.356 1.00 77.00 217 SER A C 1
ATOM 1655 O O . SER A 1 217 ? 23.213 -5.653 -37.609 1.00 77.00 217 SER A O 1
ATOM 1657 N N . GLU A 1 218 ? 25.037 -4.374 -37.897 1.00 81.12 218 GLU A N 1
ATOM 1658 C CA . GLU A 1 218 ? 25.265 -4.126 -36.471 1.00 81.12 218 GLU A CA 1
ATOM 1659 C C . GLU A 1 218 ? 24.201 -3.188 -35.882 1.00 81.12 218 GLU A C 1
ATOM 1661 O O . GLU A 1 218 ? 23.675 -3.454 -34.801 1.00 81.12 218 GLU A O 1
ATOM 1666 N N . ILE A 1 219 ? 23.837 -2.115 -36.593 1.00 83.25 219 ILE A N 1
ATOM 1667 C CA . ILE A 1 219 ? 22.770 -1.203 -36.157 1.00 83.25 219 ILE A CA 1
ATOM 1668 C C . ILE A 1 219 ? 21.422 -1.932 -36.120 1.00 83.25 219 ILE A C 1
ATOM 1670 O O . ILE A 1 219 ? 20.697 -1.790 -35.137 1.00 83.25 219 ILE A O 1
ATOM 1674 N N . ASP A 1 220 ? 21.109 -2.747 -37.127 1.00 83.69 220 ASP A N 1
ATOM 1675 C CA . ASP A 1 220 ? 19.875 -3.538 -37.184 1.00 83.69 220 ASP A CA 1
ATOM 1676 C C . ASP A 1 220 ? 19.797 -4.543 -36.021 1.00 83.69 220 ASP A C 1
ATOM 1678 O O . ASP A 1 220 ? 18.755 -4.673 -35.372 1.00 83.69 220 ASP A O 1
ATOM 1682 N N . GLU A 1 221 ? 20.906 -5.218 -35.694 1.00 83.75 221 GLU A N 1
ATOM 1683 C CA . GLU A 1 221 ? 20.986 -6.110 -34.531 1.00 83.75 221 GLU A CA 1
ATOM 1684 C C . GLU A 1 221 ? 20.755 -5.340 -33.222 1.00 83.75 221 GLU A C 1
ATOM 1686 O O . GLU A 1 221 ? 19.960 -5.758 -32.373 1.00 83.75 221 GLU A O 1
ATOM 1691 N N . GLN A 1 222 ? 21.391 -4.177 -33.062 1.00 87.12 222 GLN A N 1
ATOM 1692 C CA . GLN A 1 222 ? 21.209 -3.340 -31.878 1.00 87.12 222 GLN A CA 1
ATOM 1693 C C . GLN A 1 222 ? 19.786 -2.776 -31.768 1.00 87.12 222 GLN A C 1
ATOM 1695 O O . GLN A 1 222 ? 19.257 -2.680 -30.657 1.00 87.12 222 GLN A O 1
ATOM 1700 N N . GLN A 1 223 ? 19.148 -2.433 -32.889 1.00 89.06 223 GLN A N 1
ATOM 1701 C CA . GLN A 1 223 ? 17.748 -2.015 -32.923 1.00 89.06 223 GLN A CA 1
ATOM 1702 C C . GLN A 1 223 ? 16.829 -3.158 -32.503 1.00 89.06 223 GLN A C 1
ATOM 1704 O O . GLN A 1 223 ? 15.945 -2.945 -31.673 1.00 89.06 223 GLN A O 1
ATOM 1709 N N . LEU A 1 224 ? 17.059 -4.375 -33.003 1.00 88.56 224 LEU A N 1
ATOM 1710 C CA . LEU A 1 224 ? 16.279 -5.549 -32.618 1.00 88.56 224 LEU A CA 1
ATOM 1711 C C . LEU A 1 224 ? 16.384 -5.823 -31.111 1.00 88.56 224 LEU A C 1
ATOM 1713 O O . LEU A 1 224 ? 15.368 -6.048 -30.452 1.00 88.56 224 LEU A O 1
ATOM 1717 N N . LEU A 1 225 ? 17.595 -5.749 -30.551 1.00 88.94 225 LEU A N 1
ATOM 1718 C CA . LEU A 1 225 ? 17.820 -5.898 -29.111 1.00 88.94 225 LEU A CA 1
ATOM 1719 C C . LEU A 1 225 ? 17.104 -4.803 -28.308 1.00 88.94 225 LEU A C 1
ATOM 1721 O O . LEU A 1 225 ? 16.411 -5.105 -27.337 1.00 88.94 225 LEU A O 1
ATOM 1725 N N . ALA A 1 226 ? 17.201 -3.542 -28.734 1.00 85.62 226 ALA A N 1
ATOM 1726 C CA . ALA A 1 226 ? 16.541 -2.431 -28.054 1.00 85.62 226 ALA A CA 1
ATOM 1727 C C . ALA A 1 226 ? 15.000 -2.500 -28.155 1.00 85.62 226 ALA A C 1
ATOM 1729 O O . ALA A 1 226 ? 14.303 -2.180 -27.190 1.00 85.62 226 ALA A O 1
ATOM 1730 N N . GLN A 1 227 ? 14.448 -2.979 -29.277 1.00 93.69 227 GLN A N 1
ATOM 1731 C CA . GLN A 1 227 ? 13.012 -3.253 -29.427 1.00 93.69 227 GLN A CA 1
ATOM 1732 C C . GLN A 1 227 ? 12.560 -4.404 -28.523 1.00 93.69 227 GLN A C 1
ATOM 1734 O O . GLN A 1 227 ? 11.500 -4.318 -27.893 1.00 93.69 227 GLN A O 1
ATOM 1739 N N . ALA A 1 228 ? 13.363 -5.466 -28.420 1.00 89.94 228 ALA A N 1
ATOM 1740 C CA . ALA A 1 228 ? 13.096 -6.575 -27.514 1.00 89.94 228 ALA A CA 1
ATOM 1741 C C . ALA A 1 228 ? 13.071 -6.094 -26.053 1.00 89.94 228 ALA A C 1
ATOM 1743 O O . ALA A 1 228 ? 12.110 -6.385 -25.335 1.00 89.94 228 ALA A O 1
ATOM 1744 N N . ASP A 1 229 ? 14.045 -5.279 -25.641 1.00 88.75 229 ASP A N 1
ATOM 1745 C CA . ASP A 1 229 ? 14.084 -4.672 -24.308 1.00 88.75 229 ASP A CA 1
ATOM 1746 C C . ASP A 1 229 ? 12.860 -3.787 -24.040 1.00 88.75 229 ASP A C 1
ATOM 1748 O O . ASP A 1 229 ? 12.207 -3.932 -23.004 1.00 88.75 229 ASP A O 1
ATOM 1752 N N . LEU A 1 230 ? 12.479 -2.925 -24.986 1.00 94.00 230 LEU A N 1
ATOM 1753 C CA . LEU A 1 230 ? 11.278 -2.098 -24.862 1.00 94.00 230 LEU A CA 1
ATOM 1754 C C . LEU A 1 230 ? 10.012 -2.955 -24.697 1.00 94.00 230 LEU A C 1
ATOM 1756 O O . LEU A 1 230 ? 9.175 -2.680 -23.834 1.00 94.00 230 LEU A O 1
ATOM 1760 N N . SER A 1 231 ? 9.872 -4.023 -25.486 1.00 93.56 231 SER A N 1
ATOM 1761 C CA . SER A 1 231 ? 8.726 -4.938 -25.400 1.00 93.56 231 SER A CA 1
ATOM 1762 C C . SER A 1 231 ? 8.661 -5.675 -24.054 1.00 93.56 231 SER A C 1
ATOM 1764 O O . SER A 1 231 ? 7.574 -5.866 -23.491 1.00 93.56 231 SER A O 1
ATOM 1766 N N . ARG A 1 232 ? 9.825 -6.029 -23.496 1.00 95.62 232 ARG A N 1
ATOM 1767 C CA . ARG A 1 232 ? 9.963 -6.637 -22.171 1.00 95.62 232 ARG A CA 1
ATOM 1768 C C . ARG A 1 232 ? 9.511 -5.665 -21.086 1.00 95.62 232 ARG A C 1
ATOM 1770 O O . ARG A 1 232 ? 8.673 -6.034 -20.263 1.00 95.62 232 ARG A O 1
ATOM 1777 N N . TRP A 1 233 ? 10.005 -4.426 -21.102 1.00 95.00 233 TRP A N 1
ATOM 1778 C CA . TRP A 1 233 ? 9.632 -3.415 -20.110 1.00 95.00 233 TRP A CA 1
ATOM 1779 C C . TRP A 1 233 ? 8.152 -3.033 -20.188 1.00 95.00 233 TRP A C 1
ATOM 1781 O O . TRP A 1 233 ? 7.493 -3.001 -19.154 1.00 95.00 233 TRP A O 1
ATOM 1791 N N . ARG A 1 234 ? 7.583 -2.888 -21.391 1.00 94.94 234 ARG A N 1
ATOM 1792 C CA . ARG A 1 234 ? 6.133 -2.666 -21.584 1.00 94.94 234 ARG A CA 1
ATOM 1793 C C . ARG A 1 234 ? 5.271 -3.842 -21.126 1.00 94.94 234 ARG A C 1
ATOM 1795 O O . ARG A 1 234 ? 4.117 -3.681 -20.737 1.00 94.94 234 ARG A O 1
ATOM 1802 N N . THR A 1 235 ? 5.790 -5.065 -21.188 1.00 96.00 235 THR A N 1
ATOM 1803 C CA . THR A 1 235 ? 5.085 -6.224 -20.622 1.00 96.00 235 THR A CA 1
ATOM 1804 C C . THR A 1 235 ? 5.098 -6.170 -19.101 1.00 96.00 235 THR A C 1
ATOM 1806 O O . THR A 1 235 ? 4.047 -6.340 -18.488 1.00 96.00 235 THR A O 1
ATOM 1809 N N . ARG A 1 236 ? 6.242 -5.823 -18.506 1.00 95.56 236 ARG A N 1
ATOM 1810 C CA . ARG A 1 236 ? 6.362 -5.644 -17.058 1.00 95.56 236 ARG A CA 1
ATOM 1811 C C . ARG A 1 236 ? 5.502 -4.489 -16.534 1.00 95.56 236 ARG A C 1
ATOM 1813 O O . ARG A 1 236 ? 4.892 -4.624 -15.485 1.00 95.56 236 ARG A O 1
ATOM 1820 N N . GLU A 1 237 ? 5.380 -3.401 -17.289 1.00 94.69 237 GLU A N 1
ATOM 1821 C CA . GLU A 1 237 ? 4.462 -2.292 -16.993 1.00 94.69 237 GLU A CA 1
ATOM 1822 C C . GLU A 1 237 ? 3.000 -2.766 -16.920 1.00 94.69 237 GLU A C 1
ATOM 1824 O O . GLU A 1 237 ? 2.287 -2.456 -15.969 1.00 94.69 237 GLU A O 1
ATOM 1829 N N . ARG A 1 238 ? 2.558 -3.602 -17.871 1.00 95.88 238 ARG A N 1
ATOM 1830 C CA . ARG A 1 238 ? 1.206 -4.192 -17.843 1.00 95.88 238 ARG A CA 1
ATOM 1831 C C . ARG A 1 238 ? 0.997 -5.135 -16.658 1.00 95.88 238 ARG A C 1
ATOM 1833 O O . ARG A 1 238 ? -0.102 -5.192 -16.110 1.00 95.88 238 ARG A O 1
ATOM 1840 N N . GLU A 1 239 ? 2.014 -5.904 -16.283 1.00 95.00 239 GLU A N 1
ATOM 1841 C CA . GLU A 1 239 ? 1.969 -6.757 -15.089 1.00 95.00 239 GLU A CA 1
ATOM 1842 C C . GLU A 1 239 ? 1.888 -5.924 -13.808 1.00 95.00 239 GLU A C 1
ATOM 1844 O O . GLU A 1 239 ? 1.094 -6.243 -12.921 1.00 95.00 239 GLU A O 1
ATOM 1849 N N . LEU A 1 240 ? 2.641 -4.825 -13.746 1.00 96.75 240 LEU A N 1
ATOM 1850 C CA . LEU A 1 240 ? 2.601 -3.882 -12.638 1.00 96.75 240 LEU A CA 1
ATOM 1851 C C . LEU A 1 240 ? 1.223 -3.221 -12.514 1.00 96.75 240 LEU A C 1
ATOM 1853 O O . LEU A 1 240 ? 0.682 -3.178 -11.414 1.00 96.75 240 LEU A O 1
ATOM 1857 N N . GLY A 1 241 ? 0.615 -2.802 -13.629 1.00 95.06 241 GLY A N 1
ATOM 1858 C CA . GLY A 1 241 ? -0.746 -2.257 -13.640 1.00 95.06 241 GLY A CA 1
ATOM 1859 C C . GLY A 1 241 ? -1.767 -3.234 -13.048 1.00 95.06 241 GLY A C 1
ATOM 1860 O O . GLY A 1 241 ? -2.535 -2.874 -12.161 1.00 95.06 241 GLY A O 1
ATOM 1861 N N . LYS A 1 242 ? -1.694 -4.522 -13.416 1.00 95.94 242 LYS A N 1
ATOM 1862 C CA . LYS A 1 242 ? -2.545 -5.563 -12.804 1.00 95.94 242 LYS A CA 1
ATOM 1863 C C . LYS A 1 242 ? -2.296 -5.717 -11.301 1.00 95.94 242 LYS A C 1
ATOM 1865 O O . LYS A 1 242 ? -3.236 -5.957 -10.544 1.00 95.94 242 LYS A O 1
ATOM 1870 N N . ALA A 1 243 ? -1.041 -5.616 -10.861 1.00 94.94 243 ALA A N 1
ATOM 1871 C CA . ALA A 1 243 ? -0.697 -5.686 -9.443 1.00 94.94 243 ALA A CA 1
ATOM 1872 C C . ALA A 1 243 ? -1.232 -4.471 -8.663 1.00 94.94 243 ALA A C 1
ATOM 1874 O O . ALA A 1 243 ? -1.726 -4.640 -7.547 1.00 94.94 243 ALA A O 1
ATOM 1875 N N . GLN A 1 244 ? -1.191 -3.276 -9.257 1.00 96.19 244 GLN A N 1
ATOM 1876 C CA . GLN A 1 244 ? -1.779 -2.055 -8.701 1.00 96.19 244 GLN A CA 1
ATOM 1877 C C . GLN A 1 244 ? -3.309 -2.151 -8.615 1.00 96.19 244 GLN A C 1
ATOM 1879 O O . GLN A 1 244 ? -3.881 -1.855 -7.565 1.00 96.19 244 GLN A O 1
ATOM 1884 N N . ASP A 1 245 ? -3.975 -2.655 -9.656 1.00 95.69 245 ASP A N 1
ATOM 1885 C CA . ASP A 1 245 ? -5.424 -2.890 -9.653 1.00 95.69 245 ASP A CA 1
ATOM 1886 C C . ASP A 1 245 ? -5.823 -3.879 -8.547 1.00 95.69 245 ASP A C 1
ATOM 1888 O O . ASP A 1 245 ? -6.740 -3.628 -7.759 1.00 95.69 245 ASP A O 1
ATOM 1892 N N . ALA A 1 246 ? -5.085 -4.984 -8.418 1.00 94.44 246 ALA A N 1
ATOM 1893 C CA . ALA A 1 246 ? -5.303 -5.954 -7.351 1.00 94.44 246 ALA A CA 1
ATOM 1894 C C . ALA A 1 246 ? -5.107 -5.321 -5.963 1.00 94.44 246 ALA A C 1
ATOM 1896 O O . ALA A 1 246 ? -5.933 -5.531 -5.069 1.00 94.44 246 ALA A O 1
ATOM 1897 N N . LEU A 1 247 ? -4.065 -4.506 -5.779 1.00 95.31 247 LEU A N 1
ATOM 1898 C CA . LEU A 1 247 ? -3.808 -3.824 -4.513 1.00 95.31 247 LEU A CA 1
ATOM 1899 C C . LEU A 1 247 ? -4.899 -2.799 -4.174 1.00 95.31 247 LEU A C 1
ATOM 1901 O O . LEU A 1 247 ? -5.388 -2.797 -3.045 1.00 95.31 247 LEU A O 1
ATOM 1905 N N . SER A 1 248 ? -5.336 -1.989 -5.140 1.00 93.69 248 SER A N 1
ATOM 1906 C CA . SER A 1 248 ? -6.407 -1.002 -4.947 1.00 93.69 248 SER A CA 1
ATOM 1907 C C . SER A 1 248 ? -7.729 -1.678 -4.573 1.00 93.69 248 SER A C 1
ATOM 1909 O O . SER A 1 248 ? -8.424 -1.251 -3.645 1.00 93.69 248 SER A O 1
ATOM 1911 N N . SER A 1 249 ? -8.041 -2.814 -5.207 1.00 93.94 249 SER A N 1
ATOM 1912 C CA . SER A 1 249 ? -9.221 -3.607 -4.870 1.00 93.94 249 SER A CA 1
ATOM 1913 C C . SER A 1 249 ? -9.145 -4.140 -3.433 1.00 93.94 249 SER A C 1
ATOM 1915 O O . SER A 1 249 ? -10.117 -4.016 -2.677 1.00 93.94 249 SER A O 1
ATOM 1917 N N . LYS A 1 250 ? -7.970 -4.633 -3.011 1.00 91.12 250 LYS A N 1
ATOM 1918 C CA . LYS A 1 250 ? -7.706 -5.096 -1.644 1.00 91.12 250 LYS A CA 1
ATOM 1919 C C . LYS A 1 250 ? -7.825 -3.956 -0.634 1.00 91.12 250 LYS A C 1
ATOM 1921 O O . LYS A 1 250 ? -8.516 -4.121 0.369 1.00 91.12 250 LYS A O 1
ATOM 1926 N N . GLN A 1 251 ? -7.227 -2.797 -0.904 1.00 92.00 251 GLN A N 1
ATOM 1927 C CA . GLN A 1 251 ? -7.326 -1.612 -0.046 1.00 92.00 251 GLN A CA 1
ATOM 1928 C C . GLN A 1 251 ? -8.778 -1.144 0.096 1.00 92.00 251 GLN A C 1
ATOM 1930 O O . GLN A 1 251 ? -9.220 -0.858 1.206 1.00 92.00 251 GLN A O 1
ATOM 1935 N N . SER A 1 252 ? -9.557 -1.143 -0.991 1.00 91.88 252 SER A N 1
ATOM 1936 C CA . SER A 1 252 ? -10.982 -0.797 -0.930 1.00 91.88 252 SER A CA 1
ATOM 1937 C C . SER A 1 252 ? -11.769 -1.766 -0.041 1.00 91.88 252 SER A C 1
ATOM 1939 O O . SER A 1 252 ? -12.644 -1.343 0.714 1.00 91.88 252 SER A O 1
ATOM 1941 N N . ARG A 1 253 ? -11.437 -3.065 -0.085 1.00 90.19 253 ARG A N 1
ATOM 1942 C CA . ARG A 1 253 ? -12.055 -4.086 0.767 1.00 90.19 253 ARG A CA 1
ATOM 1943 C C . ARG A 1 253 ? -11.688 -3.873 2.230 1.00 90.19 253 ARG A C 1
ATOM 1945 O O . ARG A 1 253 ? -12.579 -3.865 3.070 1.00 90.19 253 ARG A O 1
ATOM 1952 N N . LEU A 1 254 ? -10.405 -3.660 2.519 1.00 89.69 254 LEU A N 1
ATOM 1953 C CA . LEU A 1 254 ? -9.922 -3.381 3.873 1.00 89.69 254 LEU A CA 1
ATOM 1954 C C . LEU A 1 254 ? -10.562 -2.122 4.454 1.00 89.69 254 LEU A C 1
ATOM 1956 O O . LEU A 1 254 ? -10.964 -2.123 5.613 1.00 89.69 254 LEU A O 1
ATOM 1960 N N . ARG A 1 255 ? -10.718 -1.078 3.636 1.00 90.19 255 ARG A N 1
ATOM 1961 C CA . ARG A 1 255 ? -11.394 0.155 4.034 1.00 90.19 255 ARG A CA 1
ATOM 1962 C C . ARG A 1 255 ? -12.859 -0.089 4.381 1.00 90.19 255 ARG A C 1
ATOM 1964 O O . ARG A 1 255 ? -13.271 0.298 5.462 1.00 90.19 255 ARG A O 1
ATOM 1971 N N . ARG A 1 256 ? -13.613 -0.805 3.537 1.00 91.44 256 ARG A N 1
ATOM 1972 C CA . ARG A 1 256 ? -15.017 -1.154 3.832 1.00 91.44 256 ARG A CA 1
ATOM 1973 C C . ARG A 1 256 ? -15.162 -1.912 5.152 1.00 91.44 256 ARG A C 1
ATOM 1975 O O . ARG A 1 256 ? -16.068 -1.625 5.924 1.00 91.44 256 ARG A O 1
ATOM 1982 N N . VAL A 1 257 ? -14.262 -2.858 5.417 1.00 90.38 257 VAL A N 1
ATOM 1983 C CA . VAL A 1 257 ? -14.267 -3.630 6.667 1.00 90.38 257 VAL A CA 1
ATOM 1984 C C . VAL A 1 257 ? -13.920 -2.751 7.872 1.00 90.38 257 VAL A C 1
ATOM 1986 O O . VAL A 1 257 ? -14.569 -2.856 8.909 1.00 90.38 257 VAL A O 1
ATOM 1989 N N . ALA A 1 258 ? -12.932 -1.863 7.740 1.00 89.19 258 ALA A N 1
ATOM 1990 C CA . ALA A 1 258 ? -12.569 -0.918 8.793 1.00 89.19 258 ALA A CA 1
ATOM 1991 C C . ALA A 1 258 ? -13.704 0.073 9.097 1.00 89.19 258 ALA A C 1
ATOM 1993 O O . ALA A 1 258 ? -14.019 0.292 10.264 1.00 89.19 258 ALA A O 1
ATOM 1994 N N . ASP A 1 259 ? -14.345 0.617 8.060 1.00 92.12 259 ASP A N 1
ATOM 1995 C CA . ASP A 1 259 ? -15.464 1.551 8.187 1.00 92.12 259 ASP A CA 1
ATOM 1996 C C . ASP A 1 259 ? -16.665 0.866 8.861 1.00 92.12 259 ASP A C 1
ATOM 1998 O O . ASP A 1 259 ? -17.226 1.410 9.812 1.00 92.12 259 ASP A O 1
ATOM 2002 N N . ARG A 1 260 ? -17.006 -0.366 8.447 1.00 92.94 260 ARG A N 1
ATOM 2003 C CA . ARG A 1 260 ? -18.091 -1.142 9.069 1.00 92.94 260 ARG A CA 1
ATOM 2004 C C . ARG A 1 260 ? -17.804 -1.461 10.532 1.00 92.94 260 ARG A C 1
ATOM 2006 O O . ARG A 1 260 ? -18.690 -1.349 11.371 1.00 92.94 260 ARG A O 1
ATOM 2013 N N . ARG A 1 261 ? -16.562 -1.819 10.862 1.00 90.75 261 ARG A N 1
ATOM 2014 C CA . ARG A 1 261 ? -16.162 -2.049 12.253 1.00 90.75 261 ARG A CA 1
ATOM 2015 C C . ARG A 1 261 ? -16.308 -0.780 13.093 1.00 90.75 261 ARG A C 1
ATOM 2017 O O . ARG A 1 261 ? -16.863 -0.849 14.183 1.00 90.75 261 ARG A O 1
ATOM 2024 N N . ALA A 1 262 ? -15.836 0.360 12.591 1.00 91.94 262 ALA A N 1
ATOM 2025 C CA . ALA A 1 262 ? -15.960 1.636 13.292 1.00 91.94 262 ALA A CA 1
ATOM 2026 C C . ALA A 1 262 ? -17.433 2.031 13.495 1.00 91.94 262 ALA A C 1
ATOM 2028 O O . ALA A 1 262 ? -17.803 2.537 14.552 1.00 91.94 262 ALA A O 1
ATOM 2029 N N . GLU A 1 263 ? -18.290 1.764 12.507 1.00 94.75 263 GLU A N 1
ATOM 2030 C CA . GLU A 1 263 ? -19.737 1.932 12.633 1.00 94.75 263 GLU A CA 1
ATOM 2031 C C . GLU A 1 263 ? -20.305 1.054 13.758 1.00 94.75 263 GLU A C 1
ATOM 2033 O O . GLU A 1 263 ? -20.981 1.575 14.644 1.00 94.75 263 GLU A O 1
ATOM 2038 N N . LEU A 1 264 ? -19.976 -0.242 13.785 1.00 93.44 264 LEU A N 1
ATOM 2039 C CA . LEU A 1 264 ? -20.430 -1.161 14.833 1.00 93.44 264 LEU A CA 1
ATOM 2040 C C . LEU A 1 264 ? -19.940 -0.742 16.225 1.00 93.44 264 LEU A C 1
ATOM 2042 O O . LEU A 1 264 ? -20.736 -0.680 17.160 1.00 93.44 264 LEU A O 1
ATOM 2046 N N . GLU A 1 265 ? -18.669 -0.368 16.370 1.00 93.44 265 GLU A N 1
ATOM 2047 C CA . GLU A 1 265 ? -18.116 0.139 17.635 1.00 93.44 265 GLU A CA 1
ATOM 2048 C C . GLU A 1 265 ? -18.855 1.404 18.111 1.00 93.44 265 GLU A C 1
ATOM 2050 O O . GLU A 1 265 ? -19.207 1.514 19.289 1.00 93.44 265 GLU A O 1
ATOM 2055 N N . ASN A 1 266 ? -19.187 2.319 17.195 1.00 94.94 266 ASN A N 1
ATOM 2056 C CA . ASN A 1 266 ? -19.998 3.496 17.506 1.00 94.94 266 ASN A CA 1
ATOM 2057 C C . ASN A 1 266 ? -21.434 3.121 17.912 1.00 94.94 266 ASN A C 1
ATOM 2059 O O . ASN A 1 266 ? -21.971 3.692 18.865 1.00 94.94 266 ASN A O 1
ATOM 2063 N N . THR A 1 267 ? -22.070 2.154 17.241 1.00 93.69 267 THR A N 1
ATOM 2064 C CA . THR A 1 267 ? -23.415 1.684 17.629 1.00 93.69 267 THR A CA 1
ATOM 2065 C C . THR A 1 267 ? -23.421 1.033 19.012 1.00 93.69 267 THR A C 1
ATOM 2067 O O . THR A 1 267 ? -24.321 1.302 19.805 1.00 93.69 267 THR A O 1
ATOM 2070 N N . ILE A 1 268 ? -22.389 0.254 19.350 1.00 93.94 268 ILE A N 1
ATOM 2071 C CA . ILE A 1 268 ? -22.235 -0.343 20.681 1.00 93.94 268 ILE A CA 1
ATOM 2072 C C . ILE A 1 268 ? -22.066 0.762 21.723 1.00 93.94 268 ILE A C 1
ATOM 2074 O O . ILE A 1 268 ? -22.806 0.789 22.701 1.00 93.94 268 ILE A O 1
ATOM 2078 N N . SER A 1 269 ? -21.152 1.709 21.495 1.00 92.69 269 SER A N 1
ATOM 2079 C CA . SER A 1 269 ? -20.890 2.798 22.442 1.00 92.69 269 SER A CA 1
ATOM 2080 C C . SER A 1 269 ? -22.130 3.664 22.693 1.00 92.69 269 SER A C 1
ATOM 2082 O O . SER A 1 269 ? -22.453 3.974 23.840 1.00 92.69 269 SER A O 1
ATOM 2084 N N . THR A 1 270 ? -22.864 4.016 21.635 1.00 92.94 270 THR A N 1
ATOM 2085 C CA . THR A 1 270 ? -24.097 4.812 21.744 1.00 92.94 270 THR A CA 1
ATOM 2086 C C . THR A 1 270 ? -25.215 4.050 22.457 1.00 92.94 270 THR A C 1
ATOM 2088 O O . THR A 1 270 ? -25.878 4.624 23.325 1.00 92.94 270 THR A O 1
ATOM 2091 N N . ALA A 1 271 ? -25.399 2.759 22.161 1.00 91.81 271 ALA A N 1
ATOM 2092 C CA . ALA A 1 271 ? -26.366 1.913 22.858 1.00 91.81 271 ALA A CA 1
ATOM 2093 C C . ALA A 1 271 ? -26.009 1.741 24.344 1.00 91.81 271 ALA A C 1
ATOM 2095 O O . ALA A 1 271 ? -26.878 1.870 25.204 1.00 91.81 271 ALA A O 1
ATOM 2096 N N . GLU A 1 272 ? -24.732 1.521 24.670 1.00 90.25 272 GLU A N 1
ATOM 2097 C CA . GLU A 1 272 ? -24.247 1.423 26.052 1.00 90.25 272 GLU A CA 1
ATOM 2098 C C . GLU A 1 272 ? -24.472 2.722 26.827 1.00 90.25 272 GLU A C 1
ATOM 2100 O O . GLU A 1 272 ? -25.010 2.694 27.936 1.00 90.25 272 GLU A O 1
ATOM 2105 N N . GLN A 1 273 ? -24.127 3.866 26.232 1.00 90.81 273 GLN A N 1
ATOM 2106 C CA . GLN A 1 273 ? -24.341 5.172 26.849 1.00 90.81 273 GLN A CA 1
ATOM 2107 C C . GLN A 1 273 ? -25.830 5.424 27.114 1.00 90.81 273 GLN A C 1
ATOM 2109 O O . GLN A 1 273 ? -26.195 5.928 28.179 1.00 90.81 273 GLN A O 1
ATOM 2114 N N . ARG A 1 274 ? -26.704 5.051 26.173 1.00 88.38 274 ARG A N 1
ATOM 2115 C CA . ARG A 1 274 ? -28.148 5.239 26.324 1.00 88.38 274 ARG A CA 1
ATOM 2116 C C . ARG A 1 274 ? -28.745 4.312 27.382 1.00 88.38 274 ARG A C 1
ATOM 2118 O O . ARG A 1 274 ? -29.548 4.765 28.197 1.00 88.38 274 ARG A O 1
ATOM 2125 N N . LEU A 1 275 ? -28.300 3.058 27.434 1.00 86.50 275 LEU A N 1
ATOM 2126 C CA . LEU A 1 275 ? -28.683 2.115 28.484 1.00 86.50 275 LEU A CA 1
ATOM 2127 C C . LEU A 1 275 ? -28.209 2.571 29.869 1.00 86.50 275 LEU A C 1
ATOM 2129 O O . LEU A 1 275 ? -28.945 2.396 30.837 1.00 86.50 275 LEU A O 1
ATOM 2133 N N . GLU A 1 276 ? -27.030 3.187 29.980 1.00 82.31 276 GLU A N 1
ATOM 2134 C CA . GLU A 1 276 ? -26.537 3.734 31.250 1.00 82.31 276 GLU A CA 1
ATOM 2135 C C . GLU A 1 276 ? -27.379 4.930 31.725 1.00 82.31 276 GLU A C 1
ATOM 2137 O O . GLU A 1 276 ? -27.710 5.025 32.908 1.00 82.31 276 GLU A O 1
ATOM 2142 N N . MET A 1 277 ? -27.814 5.802 30.808 1.00 81.62 277 MET A N 1
ATOM 2143 C CA . MET A 1 277 ? -28.741 6.895 31.135 1.00 81.62 277 MET A CA 1
ATOM 2144 C C . MET A 1 277 ? -30.086 6.369 31.651 1.00 81.62 277 MET A C 1
ATOM 2146 O O . MET A 1 277 ? -30.577 6.836 32.680 1.00 81.62 277 MET A O 1
ATOM 2150 N N . LEU A 1 278 ? -30.664 5.373 30.971 1.00 80.25 278 LEU A N 1
ATOM 2151 C CA . LEU A 1 278 ? -31.926 4.745 31.380 1.00 80.25 278 LEU A CA 1
ATOM 2152 C C . LEU A 1 278 ? -31.771 3.968 32.697 1.00 80.25 278 LEU A C 1
ATOM 2154 O O . LEU A 1 278 ? -32.675 3.973 33.529 1.00 80.25 278 LEU A O 1
ATOM 2158 N N . ARG A 1 279 ? -30.600 3.369 32.943 1.00 70.50 279 ARG A N 1
ATOM 2159 C CA . ARG A 1 279 ? -30.249 2.721 34.215 1.00 70.50 279 ARG A CA 1
ATOM 2160 C C . ARG A 1 279 ? -30.184 3.725 35.369 1.00 70.50 279 ARG A C 1
ATOM 2162 O O . ARG A 1 279 ? -30.724 3.439 36.436 1.00 70.50 279 ARG A O 1
ATOM 2169 N N . GLY A 1 280 ? -29.573 4.892 35.158 1.00 64.88 280 GLY A N 1
ATOM 2170 C CA . GLY A 1 280 ? -29.510 5.972 36.150 1.00 64.88 280 GLY A CA 1
ATOM 2171 C C . GLY A 1 280 ? -30.866 6.632 36.431 1.00 64.88 280 GLY A C 1
ATOM 2172 O O . GLY A 1 280 ? -31.127 7.032 37.564 1.00 64.88 280 GLY A O 1
ATOM 2173 N N . ALA A 1 281 ? -31.744 6.706 35.425 1.00 62.41 281 ALA A N 1
ATOM 2174 C CA . ALA A 1 281 ? -33.096 7.260 35.552 1.00 62.41 281 ALA A CA 1
ATOM 2175 C C . ALA A 1 281 ? -34.114 6.264 36.142 1.00 62.41 281 ALA A C 1
ATOM 2177 O O . ALA A 1 281 ? -35.036 6.661 36.855 1.00 62.41 281 ALA A O 1
ATOM 2178 N N . GLY A 1 282 ? -33.937 4.971 35.862 1.00 54.69 282 GLY A N 1
ATOM 2179 C CA . GLY A 1 282 ? -34.937 3.935 36.089 1.00 54.69 282 GLY A CA 1
ATOM 2180 C C . GLY A 1 282 ? -34.368 2.663 36.701 1.00 54.69 282 GLY A C 1
ATOM 2181 O O . GLY A 1 282 ? -34.612 1.587 36.184 1.00 54.69 282 GLY A O 1
ATOM 2182 N N . GLY A 1 283 ? -33.617 2.759 37.798 1.00 52.50 283 GLY A N 1
ATOM 2183 C CA . GLY A 1 283 ? -33.514 1.706 38.817 1.00 52.50 283 GLY A CA 1
ATOM 2184 C C . GLY A 1 283 ? -33.167 0.264 38.386 1.00 52.50 283 GLY A C 1
ATOM 2185 O O . GLY A 1 283 ? -33.389 -0.668 39.158 1.00 52.50 283 GLY A O 1
ATOM 2186 N N . ILE A 1 284 ? -32.620 0.026 37.195 1.00 49.09 284 ILE A N 1
ATOM 2187 C CA . ILE A 1 284 ? -32.129 -1.302 36.814 1.00 49.09 284 ILE A CA 1
ATOM 2188 C C . ILE A 1 284 ? -30.966 -1.613 37.767 1.00 49.09 284 ILE A C 1
ATOM 2190 O O . ILE A 1 284 ? -30.016 -0.826 37.809 1.00 49.09 284 ILE A O 1
ATOM 2194 N N . PRO A 1 285 ? -31.013 -2.700 38.563 1.00 46.84 285 PRO A N 1
ATOM 2195 C CA . PRO A 1 285 ? -29.975 -2.969 39.546 1.00 46.84 285 PRO A CA 1
ATOM 2196 C C . PRO A 1 285 ? -28.633 -3.131 38.828 1.00 46.84 285 PRO A C 1
ATOM 2198 O O . PRO A 1 285 ? -28.435 -4.058 38.043 1.00 46.84 285 PRO A O 1
ATOM 2201 N N . ALA A 1 286 ? -27.720 -2.192 39.072 1.00 46.12 286 ALA A N 1
ATOM 2202 C CA . ALA A 1 286 ? -26.350 -2.278 38.597 1.00 46.12 286 ALA A CA 1
ATOM 2203 C C . ALA A 1 286 ? -25.665 -3.511 39.209 1.00 46.12 286 ALA A C 1
ATOM 2205 O O . ALA A 1 286 ? -25.929 -3.877 40.358 1.00 46.12 286 ALA A O 1
ATOM 2206 N N . ALA A 1 287 ? -24.726 -4.114 38.475 1.00 47.19 287 ALA A N 1
ATOM 2207 C CA . ALA A 1 287 ? -23.735 -4.978 39.106 1.00 47.19 287 ALA A CA 1
ATOM 2208 C C . ALA A 1 287 ? -23.023 -4.167 40.214 1.00 47.19 287 ALA A C 1
ATOM 2210 O O . ALA A 1 287 ? -22.675 -3.005 39.978 1.00 47.19 287 ALA A O 1
ATOM 2211 N N . PRO A 1 288 ? -22.826 -4.724 41.421 1.00 44.16 288 PRO A N 1
ATOM 2212 C CA . PRO A 1 288 ? -22.381 -3.962 42.580 1.00 44.16 288 PRO A CA 1
ATOM 2213 C C . PRO A 1 288 ? -20.944 -3.468 42.376 1.00 44.16 288 PRO A C 1
ATOM 2215 O O . PRO A 1 288 ? -19.981 -4.202 42.570 1.00 44.16 288 PRO A O 1
ATOM 2218 N N . LYS A 1 289 ? -20.796 -2.201 41.988 1.00 45.00 289 LYS A N 1
ATOM 2219 C CA . LYS A 1 289 ? -19.534 -1.451 42.037 1.00 45.00 289 LYS A CA 1
ATOM 2220 C C . LYS A 1 289 ? -19.730 -0.149 42.816 1.00 45.00 289 LYS A C 1
ATOM 2222 O O . LYS A 1 289 ? -19.468 0.936 42.319 1.00 45.00 289 LYS A O 1
ATOM 2227 N N . LEU A 1 290 ? -20.200 -0.261 44.055 1.00 48.09 290 LEU A N 1
ATOM 2228 C CA . LEU A 1 290 ? -20.058 0.793 45.061 1.00 48.09 290 LEU A CA 1
ATOM 2229 C C . LEU A 1 290 ? -19.066 0.279 46.101 1.00 48.09 290 LEU A C 1
ATOM 2231 O O . LEU A 1 290 ? -19.418 -0.472 47.004 1.00 48.09 290 LEU A O 1
ATOM 2235 N N . ASN A 1 291 ? -17.796 0.632 45.903 1.00 46.16 291 ASN A N 1
ATOM 2236 C CA . ASN A 1 291 ? -16.681 0.232 46.756 1.00 46.16 291 ASN A CA 1
ATOM 2237 C C . ASN A 1 291 ? -16.583 1.198 47.950 1.00 46.16 291 ASN A C 1
ATOM 2239 O O . ASN A 1 291 ? -15.635 1.969 48.061 1.00 46.16 291 ASN A O 1
ATOM 2243 N N . ILE A 1 292 ? -17.621 1.233 48.787 1.00 55.28 292 ILE A N 1
ATOM 2244 C CA . ILE A 1 292 ? -17.607 1.986 50.046 1.00 55.28 292 ILE A CA 1
ATOM 2245 C C . ILE A 1 292 ? -17.096 1.019 51.115 1.00 55.28 292 ILE A C 1
ATOM 2247 O O . ILE A 1 292 ? -17.790 0.074 51.484 1.00 55.28 292 ILE A O 1
ATOM 2251 N N . SER A 1 293 ? -15.863 1.218 51.579 1.00 54.97 293 SER A N 1
ATOM 2252 C CA . SER A 1 293 ? -15.236 0.397 52.619 1.00 54.97 293 SER A CA 1
ATOM 2253 C C . SER A 1 293 ? -14.952 1.231 53.860 1.00 54.97 293 SER A C 1
ATOM 2255 O O . SER A 1 293 ? -14.428 2.339 53.759 1.00 54.97 293 SER A O 1
ATOM 2257 N N . VAL A 1 294 ? -15.245 0.680 55.035 1.00 61.62 294 VAL A N 1
ATOM 2258 C CA . VAL A 1 294 ? -14.876 1.285 56.319 1.00 61.62 294 VAL A CA 1
ATOM 2259 C C . VAL A 1 294 ? -13.362 1.206 56.482 1.00 61.62 294 VAL A C 1
ATOM 2261 O O . VA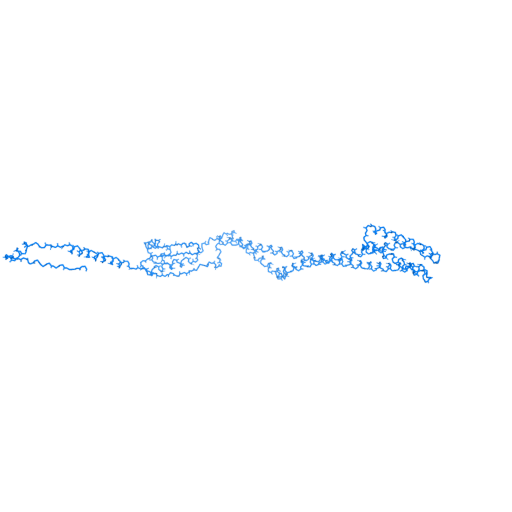L A 1 294 ? -12.812 0.109 56.548 1.00 61.62 294 VAL A O 1
ATOM 2264 N N . ILE A 1 295 ? -12.693 2.358 56.535 1.00 59.00 295 ILE A N 1
ATOM 2265 C CA . ILE A 1 295 ? -11.234 2.435 56.718 1.00 59.00 295 ILE A CA 1
ATOM 2266 C C . ILE A 1 295 ? -10.856 2.218 58.188 1.00 59.00 295 ILE A C 1
ATOM 2268 O O . ILE A 1 295 ? -9.853 1.566 58.471 1.00 59.00 295 ILE A O 1
ATOM 2272 N N . GLU A 1 296 ? -11.689 2.681 59.124 1.00 63.41 296 GLU A N 1
ATOM 2273 C CA . GLU A 1 296 ? -11.481 2.502 60.561 1.00 63.41 296 GLU A CA 1
ATOM 2274 C C . GLU A 1 296 ? -12.781 2.058 61.258 1.00 63.41 296 GLU A C 1
ATOM 2276 O O . GLU A 1 296 ? -13.801 2.744 61.154 1.00 63.41 296 GLU A O 1
ATOM 2281 N N . PRO A 1 297 ? -12.803 0.893 61.938 1.00 63.44 297 PRO A N 1
ATOM 2282 C CA . PRO A 1 297 ? -13.989 0.434 62.653 1.00 63.44 297 PRO A CA 1
ATOM 2283 C C . PRO A 1 297 ? -14.226 1.283 63.907 1.00 63.44 297 PRO A C 1
ATOM 2285 O O . PRO A 1 297 ? -13.276 1.633 64.604 1.00 63.44 297 PRO A O 1
ATOM 2288 N N . ALA A 1 298 ? -15.494 1.541 64.242 1.00 63.88 298 ALA A N 1
ATOM 2289 C CA . ALA A 1 298 ? -15.872 2.267 65.455 1.00 63.88 298 ALA A CA 1
ATOM 2290 C C . ALA A 1 298 ? -15.216 1.641 66.702 1.00 63.88 298 ALA A C 1
ATOM 2292 O O . ALA A 1 298 ? -15.426 0.460 67.000 1.00 63.88 298 ALA A O 1
ATOM 2293 N N . ARG A 1 299 ? -14.414 2.426 67.428 1.00 61.00 299 ARG A N 1
ATOM 2294 C CA . ARG A 1 299 ? -13.741 2.017 68.668 1.00 61.00 299 ARG A CA 1
ATOM 2295 C C . ARG A 1 299 ? -14.165 2.923 69.815 1.00 61.00 299 ARG A C 1
ATOM 2297 O O . ARG A 1 299 ? -14.230 4.136 69.666 1.00 61.00 299 ARG A O 1
ATOM 2304 N N . ALA A 1 300 ? -14.417 2.311 70.966 1.00 62.22 300 ALA A N 1
ATOM 2305 C CA . ALA A 1 300 ? -14.656 3.016 72.214 1.00 62.22 300 ALA A CA 1
ATOM 2306 C C . ALA A 1 300 ? -13.338 3.649 72.684 1.00 62.22 300 ALA A C 1
ATOM 2308 O O . ALA A 1 300 ? -12.442 2.944 73.154 1.00 62.22 300 ALA A O 1
ATOM 2309 N N . LEU A 1 301 ? -13.200 4.963 72.526 1.00 61.16 301 LEU A N 1
ATOM 2310 C CA . LEU A 1 301 ? -12.115 5.711 73.150 1.00 61.16 301 LEU A CA 1
ATOM 2311 C C . LEU A 1 301 ? -12.553 6.061 74.581 1.00 61.16 301 LEU A C 1
ATOM 2313 O O . LEU A 1 301 ? -13.630 6.633 74.755 1.00 61.16 301 LEU A O 1
ATOM 2317 N N . PRO A 1 302 ? -11.783 5.705 75.624 1.00 57.66 302 PRO A N 1
ATOM 2318 C CA . PRO A 1 302 ? -12.121 6.113 76.978 1.00 57.66 302 PRO A CA 1
ATOM 2319 C C . PRO A 1 302 ? -12.016 7.638 77.084 1.00 57.66 302 PRO A C 1
ATOM 2321 O O . PRO A 1 302 ? -10.956 8.213 76.841 1.00 57.66 302 PRO A O 1
ATOM 2324 N N . ILE A 1 303 ? -13.119 8.288 77.459 1.00 58.38 303 ILE A N 1
ATOM 2325 C CA . ILE A 1 303 ? -13.134 9.713 77.796 1.00 58.38 303 ILE A CA 1
ATOM 2326 C C . ILE A 1 303 ? -12.214 9.910 79.000 1.00 58.38 303 ILE A C 1
ATOM 2328 O O . ILE A 1 303 ? -12.419 9.308 80.057 1.00 58.38 303 ILE A O 1
ATOM 2332 N N . ASP A 1 304 ? -11.188 10.743 78.832 1.00 50.72 304 ASP A N 1
ATOM 2333 C CA . ASP A 1 304 ? -10.211 11.039 79.873 1.00 50.72 304 ASP A CA 1
ATOM 2334 C C . ASP A 1 304 ? -10.886 11.771 81.047 1.00 50.72 304 ASP A C 1
ATOM 2336 O O . ASP A 1 304 ? -11.096 12.988 81.061 1.00 50.72 304 ASP A O 1
ATOM 2340 N N . ARG A 1 305 ? -11.291 10.986 82.048 1.00 51.59 305 ARG A N 1
ATOM 2341 C CA . ARG A 1 305 ? -12.024 11.418 83.243 1.00 51.59 305 ARG A CA 1
ATOM 2342 C C . ARG A 1 305 ? -11.075 11.948 84.328 1.00 51.59 305 ARG A C 1
ATOM 2344 O O . ARG A 1 305 ? -11.330 11.760 85.512 1.00 51.59 305 ARG A O 1
ATOM 2351 N N . GLN A 1 306 ? -9.973 12.603 83.952 1.00 56.38 306 GLN A N 1
ATOM 2352 C CA . GLN A 1 306 ? -8.961 13.118 84.894 1.00 56.38 306 GLN A CA 1
ATOM 2353 C C . GLN A 1 306 ? -9.198 14.564 85.369 1.00 56.38 306 GLN A C 1
ATOM 2355 O O . GLN A 1 306 ? -8.498 15.055 86.258 1.00 56.38 306 GLN A O 1
ATOM 2360 N N . LYS A 1 307 ? -10.234 15.250 84.870 1.00 62.66 307 LYS A N 1
ATOM 2361 C CA . LYS A 1 307 ? -10.525 16.648 85.238 1.00 62.66 307 LYS A CA 1
ATOM 2362 C C . LYS A 1 307 ? -10.810 16.912 86.737 1.00 62.66 307 LYS A C 1
ATOM 2364 O O . LYS A 1 307 ? -10.371 17.963 87.201 1.00 62.66 307 LYS A O 1
ATOM 2369 N N . PRO A 1 308 ? -11.448 16.035 87.551 1.00 61.25 308 PRO A N 1
ATOM 2370 C CA . PRO A 1 308 ? -11.669 16.352 88.970 1.00 61.25 308 PRO A CA 1
ATOM 2371 C C . PRO A 1 308 ? -10.385 16.287 89.815 1.00 61.25 308 PRO A C 1
ATOM 2373 O O . PRO A 1 308 ? -10.267 17.010 90.802 1.00 61.25 308 PRO A O 1
ATOM 2376 N N . LEU A 1 309 ? -9.398 15.479 89.409 1.00 68.25 309 LEU A N 1
ATOM 2377 C CA . LEU A 1 309 ? -8.110 15.374 90.100 1.00 68.25 309 LEU A CA 1
ATOM 2378 C C . LEU A 1 309 ? -7.303 16.677 89.957 1.00 68.25 309 LEU A C 1
ATOM 2380 O O . LEU A 1 309 ? -6.703 17.152 90.919 1.00 68.25 309 LEU A O 1
ATOM 2384 N N . LEU A 1 310 ? -7.358 17.295 88.772 1.00 71.25 310 LEU A N 1
ATOM 2385 C CA . LEU A 1 310 ? -6.691 18.565 88.481 1.00 71.25 310 LEU A CA 1
ATOM 2386 C C . LEU A 1 310 ? -7.254 19.720 89.330 1.00 71.25 310 LEU A C 1
ATOM 2388 O O . LEU A 1 310 ? -6.484 20.506 89.881 1.00 71.25 310 LEU A O 1
ATOM 2392 N N . TYR A 1 311 ? -8.580 19.792 89.500 1.00 76.69 311 TYR A N 1
ATOM 2393 C CA . TYR A 1 311 ? -9.200 20.779 90.394 1.00 76.69 311 TYR A CA 1
ATOM 2394 C C . TYR A 1 311 ? -8.845 20.535 91.868 1.00 76.69 311 TYR A C 1
ATOM 2396 O O . TYR A 1 311 ? -8.623 21.496 92.605 1.00 76.69 311 TYR A O 1
ATOM 2404 N N . GLY A 1 312 ? -8.718 19.270 92.288 1.00 77.12 312 GLY A N 1
ATOM 2405 C CA . GLY A 1 312 ? -8.236 18.917 93.625 1.00 77.12 312 GLY A CA 1
ATOM 2406 C C . GLY A 1 312 ? -6.814 19.421 93.893 1.00 77.12 312 GLY A C 1
ATOM 2407 O O . GLY A 1 312 ? -6.566 20.053 94.920 1.00 77.12 312 GLY A O 1
ATOM 2408 N N . PHE A 1 313 ? -5.893 19.222 92.944 1.00 80.75 313 PHE A N 1
ATOM 2409 C CA . PHE A 1 313 ? -4.524 19.733 93.064 1.00 80.75 313 PHE A CA 1
ATOM 2410 C C . PHE A 1 313 ? -4.457 21.261 93.056 1.00 80.75 313 PHE A C 1
ATOM 2412 O O . PHE A 1 313 ? -3.697 21.828 93.838 1.00 80.75 313 PHE A O 1
ATOM 2419 N N . ALA A 1 314 ? -5.269 21.935 92.236 1.00 80.44 314 ALA A N 1
ATOM 2420 C CA . ALA A 1 314 ? -5.328 23.397 92.216 1.00 80.44 314 ALA A CA 1
ATOM 2421 C C . ALA A 1 314 ? -5.815 23.978 93.557 1.00 80.44 314 ALA A C 1
ATOM 2423 O O . ALA A 1 314 ? -5.236 24.943 94.059 1.00 80.44 314 ALA A O 1
ATOM 2424 N N . ALA A 1 315 ? -6.831 23.364 94.176 1.00 84.56 315 ALA A N 1
ATOM 2425 C CA . ALA A 1 315 ? -7.324 23.774 95.490 1.00 84.56 315 ALA A CA 1
ATOM 2426 C C . ALA A 1 315 ? -6.277 23.553 96.597 1.00 84.56 315 ALA A C 1
ATOM 2428 O O . ALA A 1 315 ? -6.077 24.429 97.440 1.00 84.56 315 ALA A O 1
ATOM 2429 N N . LEU A 1 316 ? -5.563 22.421 96.563 1.00 86.88 316 LEU A N 1
ATOM 2430 C CA . LEU A 1 316 ? -4.481 22.134 97.508 1.00 86.88 316 LEU A CA 1
ATOM 2431 C C . LEU A 1 316 ? -3.332 23.144 97.365 1.00 86.88 316 LEU A C 1
ATOM 2433 O O . LEU A 1 316 ? -2.846 23.669 98.365 1.00 86.88 316 LEU A O 1
ATOM 2437 N N . PHE A 1 317 ? -2.942 23.469 96.128 1.00 86.69 317 PHE A N 1
ATOM 2438 C CA . PHE A 1 317 ? -1.899 24.460 95.856 1.00 86.69 317 PHE A CA 1
ATOM 2439 C C . PHE A 1 317 ? -2.275 25.853 96.365 1.00 86.69 317 PHE A C 1
ATOM 2441 O O . PHE A 1 317 ? -1.443 26.524 96.974 1.00 86.69 317 PHE A O 1
ATOM 2448 N N . ALA A 1 318 ? -3.526 26.278 96.166 1.00 86.88 318 ALA A N 1
ATOM 2449 C CA . ALA A 1 318 ? -4.013 27.555 96.680 1.00 86.88 318 ALA A CA 1
ATOM 2450 C C . ALA A 1 318 ? -3.974 27.608 98.218 1.00 86.88 318 ALA A C 1
ATOM 2452 O O . ALA A 1 318 ? -3.584 28.625 98.794 1.00 86.88 318 ALA A O 1
ATOM 2453 N N . LEU A 1 319 ? -4.315 26.501 98.887 1.00 88.69 319 LEU A N 1
ATOM 2454 C CA . LEU A 1 319 ? -4.291 26.407 100.346 1.00 88.69 319 LEU A CA 1
ATOM 2455 C C . LEU A 1 319 ? -2.854 26.439 100.888 1.00 88.69 319 LEU A C 1
ATOM 2457 O O . LEU A 1 319 ? -2.570 27.191 101.819 1.00 88.69 319 LEU A O 1
ATOM 2461 N N . CYS A 1 320 ? -1.926 25.710 100.260 1.00 88.69 320 CYS A N 1
ATOM 2462 C CA . CYS A 1 320 ? -0.502 25.771 100.600 1.00 88.69 320 CYS A CA 1
ATOM 2463 C C . CYS A 1 320 ? 0.085 27.173 100.377 1.00 88.69 320 CYS A C 1
ATOM 2465 O O . CYS A 1 320 ? 0.802 27.674 101.240 1.00 88.69 320 CYS A O 1
ATOM 2467 N N . ALA A 1 321 ? -0.251 27.835 99.266 1.00 85.25 321 ALA A N 1
ATOM 2468 C CA . ALA A 1 321 ? 0.210 29.193 98.983 1.00 85.25 321 ALA A CA 1
ATOM 2469 C C . ALA A 1 321 ? -0.295 30.207 100.025 1.00 85.25 321 ALA A C 1
ATOM 2471 O O . ALA A 1 321 ? 0.472 31.058 100.476 1.00 85.25 321 ALA A O 1
ATOM 2472 N N . ALA A 1 322 ? -1.553 30.089 100.464 1.00 86.56 322 ALA A N 1
ATOM 2473 C CA . ALA A 1 322 ? -2.106 30.927 101.528 1.00 86.56 322 ALA A CA 1
ATOM 2474 C C . ALA A 1 322 ? -1.397 30.703 102.876 1.00 86.56 322 ALA A C 1
ATOM 2476 O O . ALA A 1 322 ? -1.133 31.660 103.605 1.00 86.56 322 ALA A O 1
ATOM 2477 N N . LEU A 1 323 ? -1.042 29.454 103.189 1.00 87.06 323 LEU A N 1
ATOM 2478 C CA . LEU A 1 323 ? -0.348 29.090 104.427 1.00 87.06 323 LEU A CA 1
ATOM 2479 C C . LEU A 1 323 ? 1.096 29.618 104.446 1.00 87.06 323 LEU A C 1
ATOM 2481 O O . LEU A 1 323 ? 1.540 30.168 105.452 1.00 87.06 323 LEU A O 1
ATOM 2485 N N . ILE A 1 324 ? 1.795 29.545 103.308 1.00 84.44 324 ILE A N 1
ATOM 2486 C CA . ILE A 1 324 ? 3.126 30.147 103.135 1.00 84.44 324 ILE A CA 1
ATOM 2487 C C . ILE A 1 324 ? 3.047 31.673 103.287 1.00 84.44 324 ILE A C 1
ATOM 2489 O O . ILE A 1 324 ? 3.845 32.260 104.015 1.00 84.44 324 ILE A O 1
ATOM 2493 N N . ALA A 1 325 ? 2.059 32.322 102.663 1.00 83.00 325 ALA A N 1
ATOM 2494 C CA . ALA A 1 325 ? 1.868 33.767 102.789 1.00 83.00 325 ALA A CA 1
ATOM 2495 C C . ALA A 1 325 ? 1.572 34.203 104.239 1.00 83.00 325 ALA A C 1
ATOM 2497 O O . ALA A 1 325 ? 2.014 35.273 104.661 1.00 83.00 325 ALA A O 1
ATOM 2498 N N . ALA A 1 326 ? 0.860 33.377 105.014 1.00 83.62 326 ALA A N 1
ATOM 2499 C CA . ALA A 1 326 ? 0.600 33.634 106.429 1.00 83.62 326 ALA A CA 1
ATOM 2500 C C . ALA A 1 326 ? 1.875 33.536 107.283 1.00 83.62 326 ALA A C 1
ATOM 2502 O O . ALA A 1 326 ? 2.127 34.434 108.082 1.00 83.62 326 ALA A O 1
ATOM 2503 N N . LEU A 1 327 ? 2.708 32.510 107.072 1.00 83.12 327 LEU A N 1
ATOM 2504 C CA . LEU A 1 327 ? 3.968 32.334 107.810 1.00 83.12 327 LEU A CA 1
ATOM 2505 C C . LEU A 1 327 ? 4.976 33.451 107.517 1.00 83.12 327 LEU A C 1
ATOM 2507 O O . LEU A 1 327 ? 5.573 34.002 108.439 1.00 83.12 327 LEU A O 1
ATOM 2511 N N . VAL A 1 328 ? 5.105 33.862 106.252 1.00 80.75 328 VAL A N 1
ATOM 2512 C CA . VAL A 1 328 ? 5.974 34.992 105.872 1.00 80.75 328 VAL A CA 1
ATOM 2513 C C . VAL A 1 328 ? 5.514 36.299 106.532 1.00 80.75 328 VAL A C 1
ATOM 2515 O O . VAL A 1 328 ? 6.338 37.134 106.911 1.00 80.75 328 VAL A O 1
ATOM 2518 N N . ARG A 1 329 ? 4.199 36.483 106.708 1.00 77.62 329 ARG A N 1
ATOM 2519 C CA . ARG A 1 329 ? 3.632 37.652 107.396 1.00 77.62 329 ARG A CA 1
ATOM 2520 C C . ARG A 1 329 ? 3.829 37.612 108.915 1.00 77.62 329 ARG A C 1
ATOM 2522 O O . ARG A 1 329 ? 3.846 38.674 109.537 1.00 77.62 329 ARG A O 1
ATOM 2529 N N . ASP A 1 330 ? 3.955 36.428 109.503 1.00 72.44 330 ASP A N 1
ATOM 2530 C CA . ASP A 1 330 ? 4.143 36.269 110.946 1.00 72.44 330 ASP A CA 1
ATOM 2531 C C . ASP A 1 330 ? 5.606 36.508 111.355 1.00 72.44 330 ASP A C 1
ATOM 2533 O O . ASP A 1 330 ? 5.863 37.255 112.296 1.00 72.44 330 ASP A O 1
ATOM 2537 N N . GLU A 1 331 ? 6.581 36.040 110.562 1.00 71.38 331 GLU A N 1
ATOM 2538 C CA . GLU A 1 331 ? 8.005 36.339 110.811 1.00 71.38 331 GLU A CA 1
ATOM 2539 C C . GLU A 1 331 ? 8.377 37.818 110.615 1.00 71.38 331 GLU A C 1
ATOM 2541 O O . GLU A 1 331 ? 9.364 38.307 111.167 1.00 71.38 331 GLU A O 1
ATOM 2546 N N . SER A 1 332 ? 7.579 38.576 109.861 1.00 65.62 332 SER A N 1
ATOM 2547 C CA . SER A 1 332 ? 7.834 40.004 109.642 1.00 65.62 332 SER A CA 1
ATOM 2548 C C . SER A 1 332 ? 7.346 40.904 110.788 1.00 65.62 332 SER A C 1
ATOM 2550 O O . SER A 1 332 ? 7.601 42.112 110.771 1.00 65.62 332 SER A O 1
ATOM 2552 N N . LYS A 1 333 ? 6.737 40.341 111.842 1.00 57.03 333 LYS A N 1
ATOM 2553 C CA . LYS A 1 333 ? 6.479 41.050 113.102 1.00 57.03 333 LYS A CA 1
ATOM 2554 C C . LYS A 1 333 ? 7.615 40.798 114.094 1.00 57.03 333 LYS A C 1
ATOM 2556 O O . LYS A 1 333 ? 7.533 39.909 114.928 1.00 57.03 333 LYS A O 1
ATOM 2561 N N . LYS A 1 334 ? 8.657 41.630 114.058 1.00 53.72 334 LYS A N 1
ATOM 2562 C CA . LYS A 1 334 ? 9.604 41.756 115.181 1.00 53.72 334 LYS A CA 1
ATOM 2563 C C . LYS A 1 334 ? 8.920 42.499 116.339 1.00 53.72 334 LYS A C 1
ATOM 2565 O O . LYS A 1 334 ? 8.560 43.660 116.138 1.00 53.72 334 LYS A O 1
ATOM 2570 N N . PRO A 1 335 ? 8.791 41.933 117.550 1.00 50.12 335 PRO A N 1
ATOM 2571 C CA . PRO A 1 335 ? 8.537 42.724 118.739 1.00 50.12 335 PRO A CA 1
ATOM 2572 C C . PRO A 1 335 ? 9.880 43.075 119.385 1.00 50.12 335 PRO A C 1
ATOM 2574 O O . PRO A 1 335 ? 10.528 42.250 120.025 1.00 50.12 335 PRO A O 1
ATOM 2577 N N . VAL A 1 336 ? 10.302 44.325 119.202 1.00 50.03 336 VAL A N 1
ATOM 2578 C CA . VAL A 1 336 ? 11.261 44.978 120.098 1.00 50.03 336 VAL A CA 1
ATOM 2579 C C . VAL A 1 336 ? 10.564 45.077 121.457 1.00 50.03 336 VAL A C 1
ATOM 2581 O O . VAL A 1 336 ? 9.671 45.902 121.638 1.00 50.03 336 VAL A O 1
ATOM 2584 N N . ALA A 1 337 ? 10.905 44.168 122.371 1.00 53.84 337 ALA A N 1
ATOM 2585 C CA . ALA A 1 337 ? 10.364 44.125 123.723 1.00 53.84 337 ALA A CA 1
ATOM 2586 C C . ALA A 1 337 ? 10.912 45.308 124.530 1.00 53.84 337 ALA A C 1
ATOM 2588 O O . ALA A 1 337 ? 12.118 45.447 124.740 1.00 53.84 337 ALA A O 1
ATOM 2589 N N . TYR A 1 338 ? 10.009 46.189 124.943 1.00 58.44 338 TYR A N 1
ATOM 2590 C CA . TYR A 1 338 ? 10.305 47.358 125.753 1.00 58.44 338 TYR A CA 1
ATOM 2591 C C . TYR A 1 338 ? 10.545 46.908 127.204 1.00 58.44 338 TYR A C 1
ATOM 2593 O O . TYR A 1 338 ? 9.794 46.101 127.748 1.00 58.44 338 TYR A O 1
ATOM 2601 N N . VAL A 1 339 ? 11.585 47.443 127.850 1.00 56.41 339 VAL A N 1
ATOM 2602 C CA . VAL A 1 339 ? 12.013 47.115 129.230 1.00 56.41 339 VAL A CA 1
ATOM 2603 C C . VAL A 1 339 ? 10.878 47.259 130.262 1.00 56.41 339 VAL A C 1
ATOM 2605 O O . VAL A 1 339 ? 10.895 46.601 131.303 1.00 56.41 339 VAL A O 1
ATOM 2608 N N . ALA A 1 340 ? 9.850 48.058 129.961 1.00 59.84 340 ALA A N 1
ATOM 2609 C CA . ALA A 1 340 ? 8.680 48.210 130.823 1.00 59.84 340 ALA A CA 1
ATOM 2610 C C . ALA A 1 340 ? 7.818 46.934 130.933 1.00 59.84 340 ALA A C 1
ATOM 2612 O O . ALA A 1 340 ? 7.241 46.697 131.993 1.00 59.84 340 ALA A O 1
ATOM 2613 N N . ASP A 1 341 ? 7.777 46.082 129.902 1.00 61.25 341 ASP A N 1
ATOM 2614 C CA . ASP A 1 341 ? 6.923 44.884 129.905 1.00 61.25 341 ASP A CA 1
ATOM 2615 C C . ASP A 1 341 ? 7.520 43.747 130.752 1.00 61.25 341 ASP A C 1
ATOM 2617 O O . ASP A 1 341 ? 6.792 42.980 131.383 1.00 61.25 341 ASP A O 1
ATOM 2621 N N . ILE A 1 342 ? 8.851 43.681 130.865 1.00 59.84 342 ILE A N 1
ATOM 2622 C CA . ILE A 1 342 ? 9.532 42.705 131.731 1.00 59.84 342 ILE A CA 1
ATOM 2623 C C . ILE A 1 342 ? 9.355 43.090 133.208 1.00 59.84 342 ILE A C 1
ATOM 2625 O O . ILE A 1 342 ? 9.098 42.223 134.048 1.00 59.84 342 ILE A O 1
ATOM 2629 N N . ALA A 1 343 ? 9.403 44.388 133.528 1.00 58.81 343 ALA A N 1
ATOM 2630 C CA . ALA A 1 343 ? 9.179 44.885 134.886 1.00 58.81 343 ALA A CA 1
ATOM 2631 C C . ALA A 1 343 ? 7.727 44.662 135.355 1.00 58.81 343 ALA A C 1
ATOM 2633 O O . ALA A 1 343 ? 7.501 44.309 136.514 1.00 58.81 343 ALA A O 1
ATOM 2634 N N . ALA A 1 344 ? 6.751 44.789 134.449 1.00 62.91 344 ALA A N 1
ATOM 2635 C CA . ALA A 1 344 ? 5.344 44.515 134.743 1.00 62.91 344 ALA A CA 1
ATOM 2636 C C . ALA A 1 344 ? 5.054 43.018 134.975 1.00 62.91 344 ALA A C 1
ATOM 2638 O O . ALA A 1 344 ? 4.187 42.683 135.780 1.00 62.91 344 ALA A O 1
ATOM 2639 N N . ALA A 1 345 ? 5.787 42.115 134.314 1.00 60.53 345 ALA A N 1
ATOM 2640 C CA . ALA A 1 345 ? 5.559 40.671 134.415 1.00 60.53 345 ALA A CA 1
ATOM 2641 C C . ALA A 1 345 ? 6.245 39.998 135.619 1.00 60.53 345 ALA A C 1
ATOM 2643 O O . ALA A 1 345 ? 5.783 38.957 136.081 1.00 60.53 345 ALA A O 1
ATOM 2644 N N . THR A 1 346 ? 7.344 40.561 136.129 1.00 65.62 346 THR A N 1
ATOM 2645 C CA . THR A 1 346 ? 8.180 39.900 137.154 1.00 65.62 346 THR A CA 1
ATOM 2646 C C . THR A 1 346 ? 8.147 40.568 138.528 1.00 65.62 346 THR A C 1
ATOM 2648 O O . THR A 1 346 ? 8.638 39.981 139.490 1.00 65.62 346 THR A O 1
ATOM 2651 N N . GLY A 1 347 ? 7.540 41.754 138.660 1.00 63.78 347 GLY A N 1
ATOM 2652 C CA . GLY A 1 347 ? 7.278 42.392 139.958 1.00 63.78 347 GLY A CA 1
ATOM 2653 C C . GLY A 1 347 ? 8.525 42.732 140.788 1.00 63.78 347 GLY A C 1
ATOM 2654 O O . GLY A 1 347 ? 8.398 43.063 141.965 1.00 63.78 347 GLY A O 1
ATOM 2655 N N . ALA A 1 348 ? 9.719 42.669 140.193 1.00 64.06 348 ALA A N 1
ATOM 2656 C CA . ALA A 1 348 ? 10.994 42.982 140.827 1.00 64.06 348 ALA A CA 1
ATOM 2657 C C . ALA A 1 348 ? 11.732 44.079 140.030 1.00 64.06 348 ALA A C 1
ATOM 2659 O O . ALA A 1 348 ? 11.714 44.052 138.797 1.00 64.06 348 ALA A O 1
ATOM 2660 N N . PRO A 1 349 ? 12.380 45.055 140.696 1.00 60.09 349 PRO A N 1
ATOM 2661 C CA . PRO A 1 349 ? 13.102 46.128 140.017 1.00 60.09 349 PRO A CA 1
ATOM 2662 C C . PRO A 1 349 ? 14.346 45.578 139.301 1.00 60.09 349 PRO A C 1
ATOM 2664 O O . PRO A 1 349 ? 15.266 45.058 139.932 1.00 60.09 349 PRO A O 1
ATOM 2667 N N . VAL A 1 350 ? 14.375 45.701 137.972 1.00 59.31 350 VAL A N 1
ATOM 2668 C CA . VAL A 1 350 ? 15.499 45.281 137.121 1.00 59.31 350 VAL A CA 1
ATOM 2669 C C . VAL A 1 350 ? 16.624 46.315 137.248 1.00 59.31 350 VAL A C 1
ATOM 2671 O O . VAL A 1 350 ? 16.489 47.442 136.779 1.00 59.31 350 VAL A O 1
ATOM 2674 N N . LEU A 1 351 ? 17.717 45.947 137.926 1.00 52.84 351 LEU A N 1
ATOM 2675 C CA . LEU A 1 351 ? 18.797 46.865 138.330 1.00 52.84 351 LEU A CA 1
ATOM 2676 C C . LEU A 1 351 ? 19.969 46.990 137.337 1.00 52.84 351 LEU A C 1
ATOM 2678 O O . LEU A 1 351 ? 20.837 47.831 137.550 1.00 52.84 351 LEU A O 1
ATOM 2682 N N . CYS A 1 352 ? 19.987 46.232 136.239 1.00 48.81 352 CYS A N 1
ATOM 2683 C CA . CYS A 1 352 ? 20.843 46.477 135.071 1.00 48.81 352 CYS A CA 1
ATOM 2684 C C . CYS A 1 352 ? 20.483 45.509 133.932 1.00 48.81 352 CYS A C 1
ATOM 2686 O O . CYS A 1 352 ? 20.198 44.337 134.170 1.00 48.81 352 CYS A O 1
ATOM 2688 N N . LEU A 1 353 ? 20.506 45.998 132.692 1.00 51.91 353 LEU A N 1
ATOM 2689 C CA . LEU A 1 353 ? 20.540 45.170 131.486 1.00 51.91 353 LEU A CA 1
ATOM 2690 C C . LEU A 1 353 ? 21.976 45.217 130.964 1.00 51.91 353 LEU A C 1
ATOM 2692 O O . LEU A 1 353 ? 22.495 46.295 130.679 1.00 51.91 353 LEU A O 1
ATOM 2696 N N . ALA A 1 354 ? 22.624 44.055 130.912 1.00 49.19 354 ALA A N 1
ATOM 2697 C CA . ALA A 1 354 ? 23.918 43.898 130.272 1.00 49.19 354 ALA A CA 1
ATOM 2698 C C . ALA A 1 354 ? 23.724 44.002 128.754 1.00 49.19 354 ALA A C 1
ATOM 2700 O O . ALA A 1 354 ? 22.981 43.227 128.155 1.00 49.19 354 ALA A O 1
ATOM 2701 N N . GLU A 1 355 ? 24.366 44.994 128.149 1.00 42.78 355 GLU A N 1
ATOM 2702 C CA . GLU A 1 355 ? 24.428 45.173 126.705 1.00 42.78 355 GLU A CA 1
ATOM 2703 C C . GLU A 1 355 ? 25.496 44.219 126.150 1.00 42.78 355 GLU A C 1
ATOM 2705 O O . GLU A 1 355 ? 26.681 44.547 126.110 1.00 42.78 355 GLU A O 1
ATOM 2710 N N . GLU A 1 356 ? 25.101 43.004 125.760 1.00 43.72 356 GLU A N 1
ATOM 2711 C CA . GLU A 1 356 ? 25.975 42.149 124.953 1.00 43.72 356 GLU A CA 1
ATOM 2712 C C . GLU A 1 356 ? 25.944 42.629 123.502 1.00 43.72 356 GLU A C 1
ATOM 2714 O O . GLU A 1 356 ? 25.055 42.329 122.705 1.00 43.72 356 GLU A O 1
ATOM 2719 N N . THR A 1 357 ? 26.965 43.411 123.171 1.00 49.22 357 THR A N 1
ATOM 2720 C CA . THR A 1 357 ? 27.380 43.662 121.799 1.00 49.22 357 THR A CA 1
ATOM 2721 C C . THR A 1 357 ? 27.986 42.380 121.232 1.00 49.22 357 THR A C 1
ATOM 2723 O O . THR A 1 357 ? 29.112 42.016 121.552 1.00 49.22 357 THR A O 1
ATOM 2726 N N . HIS A 1 358 ? 27.265 41.710 120.333 1.00 43.28 358 HIS A N 1
ATOM 2727 C CA . HIS A 1 358 ? 27.882 40.775 119.397 1.00 43.28 358 HIS A CA 1
ATOM 2728 C C . HIS A 1 358 ? 27.656 41.235 117.959 1.00 43.28 358 HIS A C 1
ATOM 2730 O O . HIS A 1 358 ? 26.687 40.901 117.285 1.00 43.28 358 HIS A O 1
ATOM 2736 N N . SER A 1 359 ? 28.622 42.028 117.499 1.00 44.84 359 SER A N 1
ATOM 2737 C CA . SER A 1 359 ? 29.038 42.091 116.108 1.00 44.84 359 SER A CA 1
ATOM 2738 C C . SER A 1 359 ? 29.740 40.791 115.724 1.00 44.84 359 SER A C 1
ATOM 2740 O O . SER A 1 359 ? 30.705 40.420 116.385 1.00 44.84 359 SER A O 1
ATOM 2742 N N . HIS A 1 360 ? 29.285 40.140 114.660 1.00 38.12 360 HIS A N 1
ATOM 2743 C CA . HIS A 1 360 ? 30.082 39.446 113.640 1.00 38.12 360 HIS A CA 1
ATOM 2744 C C . HIS A 1 360 ? 29.096 38.803 112.652 1.00 38.12 360 HIS A C 1
ATOM 2746 O O . HIS A 1 360 ? 28.051 38.325 113.071 1.00 38.12 360 HIS A O 1
ATOM 2752 N N . VAL A 1 361 ? 29.330 38.674 111.354 1.00 41.91 361 VAL A N 1
ATOM 2753 C CA . VAL A 1 361 ? 30.197 39.283 110.339 1.00 41.91 361 VAL A CA 1
ATOM 2754 C C . VAL A 1 361 ? 29.698 38.626 109.042 1.00 41.91 361 VAL A C 1
ATOM 2756 O O . VAL A 1 361 ? 29.172 37.511 109.077 1.00 41.91 361 VAL A O 1
ATOM 2759 N N . SER A 1 362 ? 29.799 39.374 107.950 1.00 43.47 362 SER A N 1
ATOM 2760 C CA . SER A 1 362 ? 29.519 38.965 106.574 1.00 43.47 362 SER A CA 1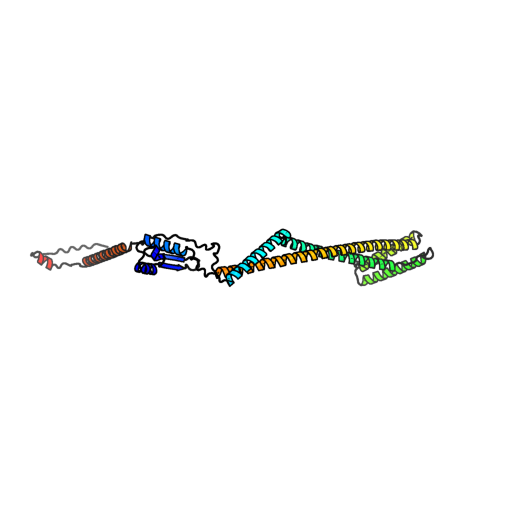
ATOM 2761 C C . SER A 1 362 ? 30.181 37.663 106.131 1.00 43.47 362 SER A C 1
ATOM 2763 O O . SER A 1 362 ? 31.274 37.347 106.653 1.00 43.47 362 SER A O 1
#

Radius of gyration: 61.29 Å; chains: 1; bounding box: 89×63×200 Å

Secondary structure (DSSP, 8-state):
-HHHHHTT--HHHHHHHHHHEEEEE-TTSS-EEEEE--S-HHHHHHHHHHHHHHHHSPPP---PPPPHHHHHHHHHHHHHHHHHHHHHHHHHHHS-GGGHHHHHHHHHHHHHHHHHHHHHHHHHHHHHHHHHHHHHHHHHHS-S---TTTHHHHHHHHHHHHHHHHHHHHHHHTTTS-TTSHHHHHHHHHHHHHHHHHHHHHHH---HHHHHHHHHHHHHHHHHHHHHHHHHHHHHHHHHHHHHHHHHHHHHHHHHHHHHHHHHHHHHHHHHHHHHHHHHHS-----S------SS----PPP-TTHHHHHHHHHHHHHHHHHHHHHHHHHT------HHHHHHHH-S--------------